Protein 1JYA (pdb70)

Secondary structure (DSSP, 8-state):
--HHHHHHHHHHHHT-PPPSS--SEEEEEETTEEEEEEB-STTEE--B-----TT--HHHHHGGGS--S-TTPPEEEEETTTTEEEEE--EEGGG--TTHHHHHH--HHHHHHT-/--HHHHHHHHHHHTT----SS--SEEEEEETTEEEEEEB-STTEE--B-----TT--HHHHHGGGS--S-TT--EEEEETTTTEEEEE--EEGGG--TTHHHHHH--HHHHHHHHH---

Foldseek 3Di:
DALLVVVVLLCVVVVHDDDPDDDQWDWDDDDPWIDIWHQPPPQKIKWTFADADPVDDPVRQQVQADDDPDQLRWDWAADVVVGGIIIMHMDGPVPDDSCRVVVSVCSVVSSVVSD/DDPLVVVQLLCVVVVHDRDPDDDQWDWDDDPPWIDIWHQPPPQKIKWTFADADPPDDPVRLQVQADDDPDQLRWDWDAPVVVGGIIIMGMDGPVPADSCRVVVSVCSVVSRVVRVVPDD

B-factor: mean 36.06, std 14.24, range [4.87, 80.68]

CATH classification: 3.30.1460.10

Organism: Yersinia pestis (NCBI:txid632)

Radius of gyration: 18.7 Å; Cα contacts (8 Å, |Δi|>4): 380; chains: 2; bounding box: 51×46×50 Å

Nearest PDB structures (foldseek):
  1jya-assembly1_A  TM=1.009E+00  e=1.888E-21  Yersinia pseudotuberculosis
  1n5b-assembly3_B  TM=9.936E-01  e=5.535E-20  Yersinia enterocolitica
  1n5b-assembly1_A  TM=9.877E-01  e=4.603E-20  Yersinia enterocolitica
  1n5b-assembly2_C  TM=9.975E-01  e=1.157E-19  Yersinia enterocolitica
  1k6z-assembly1_B  TM=9.917E-01  e=1.672E-19  Yersinia pestis

Sequence (234 aa):
YSFEQAITQLFQQLSLSIPDTIEPVIGVKVGEFACHITEHPVGQILFTLPSLDNNDEKETLLSHNIFSQDILKPILSWDEVGGHPVLWNRQPLNSLDNNSLYTQLELVQGAERLQYSFEQAITQLFQQLSLSIPDTIEPVIGVKVGEFACHITEHPVGQILFTLPSLDNNDEKETLLSHNIFSQDILKPILSWDEVGGHPVLWNRQPLNSLDNNSLYTQLELVQGAERLQTSSL

Structure (mmCIF, N/CA/C/O backbone):
data_1JYA
#
_entry.id   1JYA
#
_cell.length_a   46.000
_cell.length_b   75.190
_cell.length_c   137.740
_cell.angle_alpha   90.00
_cell.angle_beta   90.00
_cell.angle_gamma   90.00
#
_symmetry.space_group_name_H-M   'C 2 2 21'
#
loop_
_entity.id
_entity.type
_entity.pdbx_description
1 polymer 'YOPE regulator'
2 water water
#
loop_
_atom_site.group_PDB
_atom_site.id
_atom_site.type_symbol
_atom_site.label_atom_id
_atom_site.label_alt_id
_atom_site.label_comp_id
_atom_site.label_asym_id
_atom_site.label_entity_id
_atom_site.label_seq_id
_atom_site.pdbx_PDB_ins_code
_atom_site.Cartn_x
_atom_site.Cartn_y
_atom_site.Cartn_z
_atom_site.occupancy
_atom_site.B_iso_or_equiv
_atom_site.auth_seq_id
_atom_site.auth_comp_id
_atom_site.auth_asym_id
_atom_site.auth_atom_id
_atom_site.pdbx_PDB_model_num
ATOM 1 N N . TYR A 1 2 ? 9.516 26.934 23.554 1.00 36.84 2 TYR A N 1
ATOM 2 C CA . TYR A 1 2 ? 9.512 25.818 24.542 1.00 33.35 2 TYR A CA 1
ATOM 3 C C . TYR A 1 2 ? 10.670 25.870 25.525 1.00 33.04 2 TYR A C 1
ATOM 4 O O . TYR A 1 2 ? 11.822 26.036 25.132 1.00 34.66 2 TYR A O 1
ATOM 13 N N . SER A 1 3 ? 10.357 25.725 26.806 1.00 30.00 3 SER A N 1
ATOM 14 C CA . SER A 1 3 ? 11.391 25.656 27.827 1.00 32.09 3 SER A CA 1
ATOM 15 C C . SER A 1 3 ? 11.497 24.141 28.017 1.00 28.27 3 SER A C 1
ATOM 16 O O . SER A 1 3 ? 10.637 23.403 27.530 1.00 26.79 3 SER A O 1
ATOM 19 N N . PHE A 1 4 ? 12.530 23.667 28.704 1.00 27.73 4 PHE A N 1
ATOM 20 C CA . PHE A 1 4 ? 12.666 22.230 28.922 1.00 25.55 4 PHE A CA 1
ATOM 21 C C . PHE A 1 4 ? 11.403 21.687 29.587 1.00 21.95 4 PHE A C 1
ATOM 22 O O . PHE A 1 4 ? 10.871 20.645 29.195 1.00 22.48 4 PHE A O 1
ATOM 30 N N . GLU A 1 5 ? 10.921 22.404 30.600 1.00 25.59 5 GLU A N 1
ATOM 31 C CA . GLU A 1 5 ? 9.722 22.008 31.321 1.00 22.73 5 GLU A CA 1
A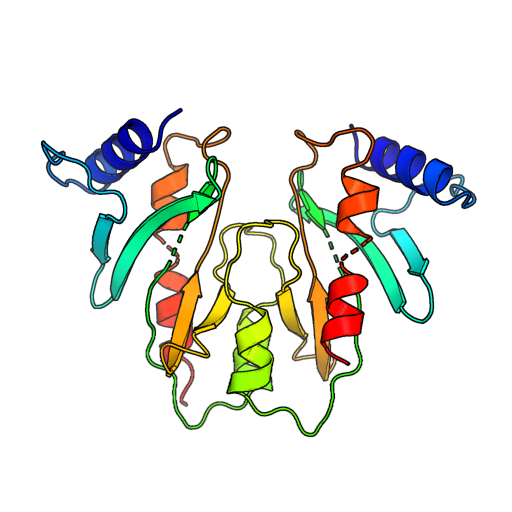TOM 32 C C . GLU A 1 5 ? 8.502 21.908 30.406 1.00 26.83 5 GLU A C 1
ATOM 33 O O . GLU A 1 5 ? 7.692 20.990 30.532 1.00 25.95 5 GLU A O 1
ATOM 39 N N . GLN A 1 6 ? 8.361 22.859 29.490 1.00 26.26 6 GLN A N 1
ATOM 40 C CA . GLN A 1 6 ? 7.213 22.851 28.582 1.00 27.77 6 GLN A CA 1
ATOM 41 C C . GLN A 1 6 ? 7.264 21.697 27.585 1.00 24.37 6 GLN A C 1
ATOM 42 O O . GLN A 1 6 ? 6.233 21.107 27.246 1.00 25.49 6 GLN A O 1
ATOM 48 N N . ALA A 1 7 ? 8.463 21.376 27.114 1.00 24.84 7 ALA A N 1
ATOM 49 C CA . ALA A 1 7 ? 8.618 20.292 26.156 1.00 21.61 7 ALA A CA 1
ATOM 50 C C . ALA A 1 7 ? 8.309 18.961 26.827 1.00 23.29 7 ALA A C 1
ATOM 51 O O . ALA A 1 7 ? 7.661 18.094 26.237 1.00 23.02 7 ALA A O 1
ATOM 53 N N . ILE A 1 8 ? 8.776 18.805 28.063 1.00 22.76 8 ILE A N 1
ATOM 54 C CA . ILE A 1 8 ? 8.539 17.578 28.817 1.00 22.10 8 ILE A CA 1
ATOM 55 C C . ILE A 1 8 ? 7.050 17.409 29.107 1.00 22.21 8 ILE A C 1
ATOM 56 O O . ILE A 1 8 ? 6.500 16.313 28.988 1.00 20.65 8 ILE A O 1
ATOM 61 N N . THR A 1 9 ? 6.401 18.500 29.488 1.00 25.20 9 THR A N 1
ATOM 62 C CA . THR A 1 9 ? 4.977 18.454 29.791 1.00 28.72 9 THR A CA 1
ATOM 63 C C . THR A 1 9 ? 4.161 17.995 28.583 1.00 24.76 9 THR A C 1
ATOM 64 O O . THR A 1 9 ? 3.276 17.150 28.711 1.00 25.87 9 THR A O 1
ATOM 68 N N . GLN A 1 10 ? 4.456 18.546 27.411 1.00 26.81 10 GLN A N 1
ATOM 69 C CA . GLN A 1 10 ? 3.731 18.155 26.204 1.00 26.76 10 GLN A CA 1
ATOM 70 C C . GLN A 1 10 ? 3.976 16.692 25.861 1.00 22.54 10 GLN A C 1
ATOM 71 O O . GLN A 1 10 ? 3.049 15.970 25.493 1.00 28.47 10 GLN A O 1
ATOM 77 N N . LEU A 1 11 ? 5.222 16.244 25.995 1.00 22.49 11 LEU A N 1
ATOM 78 C CA . LEU A 1 11 ? 5.564 1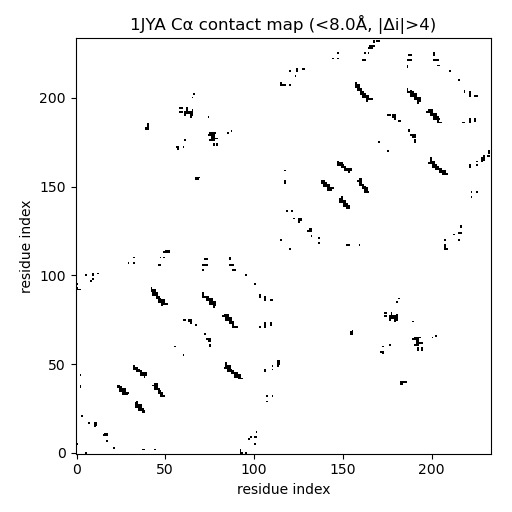4.851 25.690 1.00 21.44 11 LEU A CA 1
ATOM 79 C C . LEU A 1 11 ? 4.848 13.880 26.624 1.00 25.60 11 LEU A C 1
ATOM 80 O O . LEU A 1 11 ? 4.324 12.850 26.189 1.00 26.40 11 LEU A O 1
ATOM 85 N N . PHE A 1 12 ? 4.831 14.204 27.912 1.00 25.98 12 PHE A N 1
ATOM 86 C CA . PHE A 1 12 ? 4.181 13.340 28.885 1.00 23.12 12 PHE A CA 1
ATOM 87 C C . PHE A 1 12 ? 2.666 13.282 28.675 1.00 22.17 12 PHE A C 1
ATOM 88 O O . PHE A 1 12 ? 2.034 12.261 28.939 1.00 29.96 12 PHE A O 1
ATOM 96 N N . GLN A 1 13 ? 2.089 14.372 28.187 1.00 27.55 13 GLN A N 1
ATOM 97 C CA . GLN A 1 13 ? 0.656 14.394 27.915 1.00 34.65 13 GLN A CA 1
ATOM 98 C C . GLN A 1 13 ? 0.380 13.448 26.744 1.00 34.43 13 GLN A C 1
ATOM 99 O O . GLN A 1 13 ? -0.624 12.739 26.728 1.00 30.23 13 GLN A O 1
ATOM 105 N N . GLN A 1 14 ? 1.289 13.433 25.773 1.00 32.34 14 GLN A N 1
ATOM 106 C CA . GLN A 1 14 ? 1.149 12.568 24.609 1.00 31.30 14 GLN A CA 1
ATOM 107 C C . GLN A 1 14 ? 1.337 11.098 24.992 1.00 36.34 14 GLN A C 1
ATOM 108 O O . GLN A 1 14 ? 0.700 10.215 24.418 1.00 37.36 14 GLN A O 1
ATOM 114 N N . LEU A 1 15 ? 2.206 10.836 25.965 1.00 26.73 15 LEU A N 1
ATOM 115 C CA . LEU A 1 15 ? 2.454 9.465 26.410 1.00 29.82 15 LEU A CA 1
ATOM 116 C C . LEU A 1 15 ? 1.479 9.084 27.530 1.00 26.54 15 LEU A C 1
ATOM 117 O O . LEU A 1 15 ? 1.490 7.954 28.019 1.00 33.25 15 LEU A O 1
ATOM 122 N N . SER A 1 16 ? 0.637 10.032 27.927 1.00 30.91 16 SER A N 1
ATOM 123 C CA . SER A 1 16 ? -0.328 9.809 29.006 1.00 34.55 16 SER A CA 1
ATOM 124 C C . SER A 1 16 ? 0.389 9.431 30.302 1.00 29.39 16 SER A C 1
ATOM 125 O O . SER A 1 16 ? -0.031 8.517 31.015 1.00 31.99 16 SER A O 1
ATOM 128 N N . LEU A 1 17 ? 1.477 10.138 30.596 1.00 33.47 17 LEU A N 1
ATOM 129 C CA . LEU A 1 17 ? 2.266 9.884 31.798 1.00 33.42 17 LEU A CA 1
ATOM 130 C C . LEU A 1 17 ? 2.129 11.034 32.780 1.00 26.40 17 LEU A C 1
ATOM 131 O O . LEU A 1 17 ? 2.085 12.196 32.386 1.00 34.04 17 LEU A O 1
ATOM 136 N N . SER A 1 18 ? 2.074 10.706 34.065 1.00 34.01 18 SER A N 1
ATOM 137 C CA . SER A 1 18 ? 1.948 11.720 35.100 1.00 34.13 18 SER A CA 1
ATOM 138 C C . SER A 1 18 ? 3.159 12.646 35.107 1.00 35.10 18 SER A C 1
ATOM 139 O O . SER A 1 18 ? 4.297 12.186 35.111 1.00 43.89 18 SER A O 1
ATOM 142 N N . ILE A 1 19 ? 2.907 13.950 35.110 1.00 37.75 19 ILE A N 1
ATOM 143 C CA . ILE A 1 19 ? 3.981 14.936 35.129 1.00 46.80 19 ILE A CA 1
ATOM 144 C C . ILE A 1 19 ? 4.310 15.297 36.576 1.00 53.43 19 ILE A C 1
ATOM 145 O O . ILE A 1 19 ? 3.450 15.785 37.312 1.00 51.22 19 ILE A O 1
ATOM 150 N N . PRO A 1 20 ? 5.562 15.059 37.002 1.00 55.60 20 PRO A N 1
ATOM 151 C CA . PRO A 1 20 ? 6.004 15.359 38.369 1.00 54.85 20 PRO A CA 1
ATOM 152 C C . PRO A 1 20 ? 5.699 16.799 38.775 1.00 52.68 20 PRO A C 1
ATOM 153 O O . PRO A 1 20 ? 5.734 17.706 37.943 1.00 49.36 20 PRO A O 1
ATOM 157 N N . ASP A 1 21 ? 5.401 17.001 40.056 1.00 53.35 21 ASP A N 1
ATOM 158 C CA . ASP A 1 21 ? 5.104 18.335 40.568 1.00 54.15 21 ASP A CA 1
ATOM 159 C C . ASP A 1 21 ? 6.283 19.239 40.237 1.00 51.55 21 ASP A C 1
ATOM 160 O O . ASP A 1 21 ? 6.111 20.368 39.774 1.00 42.25 21 ASP A O 1
ATOM 165 N N . THR A 1 22 ? 7.484 18.726 40.478 1.00 52.37 22 THR A N 1
ATOM 166 C CA . THR A 1 22 ? 8.708 19.460 40.194 1.00 51.09 22 THR A CA 1
ATOM 167 C C . THR A 1 22 ? 9.484 18.691 39.131 1.00 45.67 22 THR A C 1
ATOM 168 O O . THR A 1 22 ? 9.862 17.540 39.339 1.00 39.92 22 THR A O 1
ATOM 172 N N . ILE A 1 23 ? 9.711 19.330 37.989 1.00 35.84 23 ILE A N 1
ATOM 173 C CA . ILE A 1 23 ? 10.428 18.694 36.893 1.00 33.22 23 ILE A CA 1
ATOM 174 C C . ILE A 1 23 ? 11.939 18.777 37.076 1.00 25.41 23 ILE A C 1
ATOM 175 O O . ILE A 1 23 ? 12.521 19.856 37.024 1.00 31.97 23 ILE A O 1
ATOM 180 N N . GLU A 1 24 ? 12.564 17.623 37.292 1.00 32.37 24 GLU A N 1
ATOM 181 C CA . GLU A 1 24 ? 14.010 17.551 37.471 1.00 30.13 24 GLU A CA 1
ATOM 182 C C . GLU A 1 24 ? 14.719 17.731 36.128 1.00 27.52 24 GLU A C 1
ATOM 183 O O . GLU A 1 24 ? 14.114 17.559 35.072 1.00 29.67 24 GLU A O 1
ATOM 189 N N . PRO A 1 25 ? 16.013 18.082 36.156 1.00 28.39 25 PRO A N 1
ATOM 190 C CA . PRO A 1 25 ? 16.806 18.284 34.938 1.00 33.12 25 PRO A CA 1
ATOM 191 C C . PRO A 1 25 ? 16.918 17.034 34.055 1.00 30.13 25 PRO A C 1
ATOM 192 O O . PRO A 1 25 ? 17.044 17.149 32.836 1.00 34.21 25 PRO A O 1
ATOM 196 N N . VAL A 1 26 ? 16.903 15.853 34.669 1.00 23.92 26 VAL A N 1
ATOM 197 C CA . VAL A 1 26 ? 16.946 14.595 33.914 1.00 21.27 26 VAL A CA 1
ATOM 198 C C . VAL A 1 26 ? 15.662 13.870 34.270 1.00 29.61 26 VAL A C 1
ATOM 199 O O . VAL A 1 26 ? 15.394 13.613 35.447 1.00 32.20 26 VAL A O 1
ATOM 203 N N . ILE A 1 27 ? 15.049 13.428 32.958 1.00 19.32 27 ILE A N 1
ATOM 204 C CA . ILE A 1 27 ? 13.672 13.034 33.187 1.00 19.30 27 ILE A CA 1
ATOM 205 C C . ILE A 1 27 ? 13.511 11.584 32.786 1.00 23.85 27 ILE A C 1
ATOM 206 O O . ILE A 1 27 ? 13.999 11.167 31.738 1.00 26.47 27 ILE A O 1
ATOM 211 N N . GLY A 1 28 ? 13.161 10.501 33.321 1.00 20.93 28 GLY A N 1
ATOM 212 C CA . GLY A 1 28 ? 13.144 9.233 32.623 1.00 24.15 28 GLY A CA 1
ATOM 213 C C . GLY A 1 28 ? 11.768 8.817 32.165 1.00 30.76 28 GLY A C 1
ATOM 214 O O . GLY A 1 28 ? 10.753 9.254 32.714 1.00 24.51 28 GLY A O 1
ATOM 215 N N . VAL A 1 29 ? 11.750 7.974 31.139 1.00 21.15 29 VAL A N 1
ATOM 216 C CA . VAL A 1 29 ? 10.526 7.431 30.568 1.00 22.31 29 VAL A CA 1
ATOM 217 C C . VAL A 1 29 ? 10.838 5.991 30.172 1.00 27.46 29 VAL A C 1
ATOM 218 O O . VAL A 1 29 ? 11.869 5.715 29.555 1.00 23.16 29 VAL A O 1
ATOM 222 N N . LYS A 1 30 ? 9.956 5.074 30.545 1.00 25.38 30 LYS A N 1
ATOM 223 C CA . LYS A 1 30 ? 10.138 3.675 30.209 1.00 32.70 30 LYS A CA 1
ATOM 224 C C . LYS A 1 30 ? 9.241 3.312 29.029 1.00 33.08 30 LYS A C 1
ATOM 225 O O . LYS A 1 30 ? 8.018 3.441 29.101 1.00 35.08 30 LYS A O 1
ATOM 231 N N . VAL A 1 31 ? 9.865 2.871 27.941 1.00 31.94 31 VAL A N 1
ATOM 232 C CA . VAL A 1 31 ? 9.152 2.470 26.733 1.00 33.52 31 VAL A CA 1
ATOM 233 C C . VAL A 1 31 ? 9.541 1.026 26.461 1.00 39.22 31 VAL A C 1
ATOM 234 O O . VAL A 1 31 ? 10.691 0.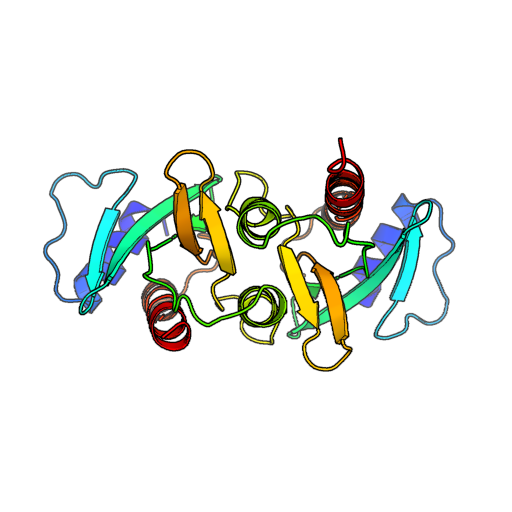737 26.132 1.00 36.34 31 VAL A O 1
ATOM 238 N N . GLY A 1 32 ? 8.584 0.117 26.608 1.00 41.91 32 GLY A N 1
ATOM 239 C CA . GLY A 1 32 ? 8.884 -1.283 26.396 1.00 40.28 32 GLY A CA 1
ATOM 240 C C . GLY A 1 32 ? 9.909 -1.719 27.423 1.00 39.19 32 GLY A C 1
ATOM 241 O O . GLY A 1 32 ? 9.693 -1.568 28.624 1.00 45.49 32 GLY A O 1
ATOM 242 N N . GLU A 1 33 ? 11.034 -2.244 26.954 1.00 38.73 33 GLU A N 1
ATOM 243 C CA . GLU A 1 33 ? 12.091 -2.697 27.844 1.00 34.80 33 GLU A CA 1
ATOM 244 C C . GLU A 1 33 ? 13.256 -1.716 27.880 1.00 38.57 33 GLU A C 1
ATOM 245 O O . GLU A 1 33 ? 14.346 -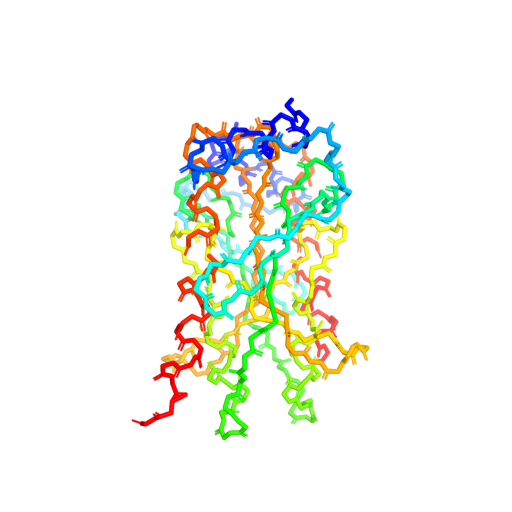2.055 28.341 1.00 41.09 33 GLU A O 1
ATOM 251 N N . PHE A 1 34 ? 13.033 -0.497 27.399 1.00 36.36 34 PHE A N 1
ATOM 252 C CA . PHE A 1 34 ? 14.099 0.495 27.390 1.00 34.03 34 PHE A CA 1
ATOM 253 C C . PHE A 1 34 ? 13.810 1.693 28.283 1.00 33.44 34 PHE A C 1
ATOM 254 O O . PHE A 1 34 ? 12.802 2.379 28.114 1.00 30.11 34 PHE A O 1
ATOM 262 N N . ALA A 1 35 ? 14.697 1.930 29.241 1.00 23.49 35 ALA A N 1
ATOM 263 C CA . ALA A 1 35 ? 14.562 3.073 30.127 1.00 26.90 35 ALA A CA 1
ATOM 264 C C . ALA A 1 35 ? 15.284 4.204 29.402 1.00 27.78 35 ALA A C 1
ATOM 265 O O . ALA A 1 35 ? 16.473 4.097 29.106 1.00 30.31 35 ALA A O 1
ATOM 267 N N . CYS A 1 36 ? 14.558 5.273 29.098 1.00 23.05 36 CYS A N 1
ATOM 268 C CA . CYS A 1 36 ? 15.132 6.414 28.391 1.00 23.26 36 CYS A CA 1
ATOM 269 C C . CYS A 1 36 ? 15.223 7.636 29.283 1.00 25.45 36 CYS A C 1
ATOM 270 O O . CYS A 1 36 ? 14.328 7.898 30.079 1.00 30.39 36 CYS A O 1
ATOM 273 N N . HIS A 1 37 ? 16.312 8.383 29.134 1.00 16.46 37 HIS A N 1
ATOM 274 C CA . HIS A 1 37 ? 16.543 9.581 29.930 1.00 15.64 37 HIS A CA 1
ATOM 275 C C . HIS A 1 37 ? 16.538 10.794 29.027 1.00 18.13 37 HIS A C 1
ATOM 276 O O . HIS A 1 37 ? 17.117 10.770 27.941 1.00 20.59 37 HIS A O 1
ATOM 283 N N . ILE A 1 38 ? 15.882 11.851 29.488 1.00 20.13 38 ILE A N 1
ATOM 284 C CA . ILE A 1 38 ? 15.745 13.091 28.727 1.00 18.87 38 ILE A CA 1
ATOM 285 C C . ILE A 1 38 ? 16.299 14.250 29.530 1.00 21.33 38 ILE A C 1
ATOM 286 O O . ILE A 1 38 ? 15.974 14.397 30.709 1.00 19.63 38 ILE A O 1
ATOM 291 N N . THR A 1 39 ? 17.120 15.082 28.895 1.00 18.53 39 THR A N 1
ATOM 292 C CA . THR A 1 39 ? 17.708 16.224 29.590 1.00 20.57 39 THR A CA 1
ATOM 293 C C . THR A 1 39 ? 18.132 17.324 28.625 1.00 21.02 39 THR A C 1
ATOM 294 O O . THR A 1 39 ? 18.202 17.105 27.418 1.00 21.26 39 THR A O 1
ATOM 298 N N . GLU A 1 40 ? 18.387 18.519 29.154 1.00 17.88 40 GLU A N 1
ATOM 299 C CA . GLU A 1 40 ? 18.836 19.622 28.317 1.00 18.11 40 GLU A CA 1
ATOM 300 C C . GLU A 1 40 ? 20.358 19.686 28.461 1.00 26.43 40 GLU A C 1
ATOM 301 O O . GLU A 1 40 ? 20.867 20.070 29.511 1.00 26.47 40 GLU A O 1
ATOM 307 N N . HIS A 1 41 ? 21.083 19.291 27.417 1.00 20.51 41 HIS A N 1
ATOM 308 C CA . HIS A 1 41 ? 22.543 19.312 27.462 1.00 21.08 41 HIS A CA 1
ATOM 309 C C . HIS A 1 41 ? 23.167 19.295 26.074 1.00 21.79 41 HIS A C 1
ATOM 310 O O . HIS A 1 41 ? 22.962 18.354 25.304 1.00 23.07 41 HIS A O 1
ATOM 317 N N . PRO A 1 42 ? 23.909 20.355 25.721 1.00 24.28 42 PRO A N 1
ATOM 318 C CA . PRO A 1 42 ? 24.141 21.544 26.549 1.00 23.47 42 PRO A CA 1
ATOM 319 C C . PRO A 1 42 ? 22.896 22.433 26.542 1.00 33.20 42 PRO A C 1
ATOM 320 O O . PRO A 1 42 ? 21.852 22.051 25.998 1.00 19.71 42 PRO A O 1
ATOM 324 N N . VAL A 1 43 ? 22.995 23.617 27.140 1.00 27.36 43 VAL A N 1
ATOM 325 C CA . VAL A 1 43 ? 21.852 24.520 27.160 1.00 30.63 43 VAL A CA 1
ATOM 326 C C . VAL A 1 43 ? 21.335 24.706 25.732 1.00 25.47 43 VAL A C 1
ATOM 327 O O . VAL A 1 43 ? 22.121 24.909 24.805 1.00 27.28 43 VAL A O 1
ATOM 331 N N . GLY A 1 44 ? 20.017 24.621 25.563 1.00 26.02 44 GLY A N 1
ATOM 332 C CA . GLY A 1 44 ? 19.422 24.805 24.252 1.00 27.40 44 GLY A CA 1
ATOM 333 C C . GLY A 1 44 ? 19.291 23.547 23.420 1.00 28.66 44 GLY A C 1
ATOM 334 O O . GLY A 1 44 ? 18.781 23.594 22.299 1.00 25.03 44 GLY A O 1
ATOM 335 N N . GLN A 1 45 ? 19.742 22.415 23.955 1.00 22.23 45 GLN A N 1
ATOM 336 C CA . GLN A 1 45 ? 19.671 21.156 23.221 1.00 20.44 45 GLN A CA 1
ATOM 337 C C . GLN A 1 45 ? 18.982 20.092 24.055 1.00 23.60 45 GLN A C 1
ATOM 338 O O . GLN A 1 45 ? 19.286 19.950 25.236 1.00 21.80 45 GLN A O 1
ATOM 344 N N . ILE A 1 46 ? 18.058 19.349 23.444 1.00 20.81 46 ILE A N 1
ATOM 345 C CA . ILE A 1 46 ? 17.359 18.274 24.145 1.00 24.16 46 ILE A CA 1
ATOM 346 C C . ILE A 1 46 ? 18.045 16.956 23.825 1.00 19.49 46 ILE A C 1
ATOM 347 O O . ILE A 1 46 ? 18.022 16.492 22.682 1.00 16.84 46 ILE A O 1
ATOM 352 N N . LEU A 1 47 ? 18.653 16.360 24.843 1.00 15.63 47 LEU A N 1
ATOM 353 C CA . LEU A 1 47 ? 19.365 15.096 24.704 1.00 18.18 47 LEU A CA 1
ATOM 354 C C . LEU A 1 47 ? 18.560 13.937 25.281 1.00 19.22 47 LEU A C 1
ATOM 355 O O . LEU A 1 47 ? 17.972 14.062 26.347 1.00 16.51 47 LEU A O 1
ATOM 368 N N . PHE A 1 49 ? 18.846 9.574 25.896 1.00 16.52 49 PHE A N 1
ATOM 369 C CA . PHE A 1 49 ? 19.749 8.440 25.796 1.00 17.47 49 PHE A CA 1
ATOM 370 C C . PHE A 1 49 ? 19.212 7.235 26.536 1.00 20.27 49 PHE A C 1
ATOM 371 O O . PHE A 1 49 ? 18.381 7.364 27.436 1.00 18.25 49 PHE A O 1
ATOM 379 N N . THR A 1 50 ? 19.671 6.059 26.130 1.00 19.90 50 THR A N 1
ATOM 380 C CA . THR A 1 50 ? 19.243 4.814 26.757 1.00 17.83 50 THR A CA 1
ATOM 381 C C . THR A 1 50 ? 20.458 3.905 26.836 1.00 22.91 50 THR A C 1
ATOM 382 O O . THR A 1 50 ? 21.444 4.117 26.134 1.00 20.81 50 THR A O 1
ATOM 386 N N . LEU A 1 51 ? 20.398 2.901 27.701 1.00 21.19 51 LEU A N 1
ATOM 387 C CA . LEU A 1 51 ? 21.512 1.975 27.864 1.00 25.15 51 LEU A CA 1
ATOM 388 C C . LEU A 1 51 ? 21.075 0.631 27.301 1.00 26.41 51 LEU A C 1
ATOM 389 O O . LEU A 1 51 ? 20.451 -0.165 27.991 1.00 37.48 51 LEU A O 1
ATOM 394 N N . PRO A 1 52 ? 21.402 0.369 26.025 1.00 30.03 52 PRO A N 1
ATOM 395 C CA . PRO A 1 52 ? 21.038 -0.874 25.340 1.00 31.43 52 PRO A CA 1
ATOM 396 C C . PRO A 1 52 ? 21.932 -2.065 25.634 1.00 33.05 52 PRO A C 1
ATOM 397 O O . PRO A 1 52 ? 23.003 -1.925 26.224 1.00 29.53 52 PRO A O 1
ATOM 401 N N . SER A 1 53 ? 21.465 -3.236 25.204 1.00 39.43 53 SER A N 1
ATOM 402 C CA . SER A 1 53 ? 22.191 -4.492 25.351 1.00 41.94 53 SER A CA 1
ATOM 403 C C . SER A 1 53 ? 22.569 -4.896 23.932 1.00 42.08 53 SER A C 1
ATOM 404 O O . SER A 1 53 ? 21.700 -5.147 23.096 1.00 46.60 53 SER A O 1
ATOM 407 N N . LEU A 1 54 ? 23.865 -4.951 23.658 1.00 34.85 54 LEU A N 1
ATOM 408 C CA . LEU A 1 54 ? 24.335 -5.291 22.327 1.00 34.78 54 LEU A CA 1
ATOM 409 C C . LEU A 1 54 ? 24.507 -6.789 22.130 1.00 34.41 54 LEU A C 1
ATOM 410 O O . LEU A 1 54 ? 24.573 -7.550 23.095 1.00 33.14 54 LEU A O 1
ATOM 415 N N . ASP A 1 55 ? 24.571 -7.198 20.869 1.00 32.62 55 ASP A N 1
ATOM 416 C CA . ASP A 1 55 ? 24.755 -8.599 20.510 1.00 36.58 55 ASP A CA 1
ATOM 417 C C . ASP A 1 55 ? 26.257 -8.852 20.510 1.00 31.51 55 ASP A C 1
ATOM 418 O O . ASP A 1 55 ? 26.991 -8.254 19.721 1.00 33.97 55 ASP A O 1
ATOM 423 N N . ASN A 1 56 ? 26.716 -9.735 21.390 1.00 34.00 56 ASN A N 1
ATOM 424 C CA . ASN A 1 56 ? 28.140 -10.033 21.487 1.00 36.62 56 ASN A CA 1
ATOM 425 C C . ASN A 1 56 ? 28.767 -10.562 20.200 1.00 34.29 56 ASN A C 1
ATOM 426 O O . ASN A 1 56 ? 29.989 -10.589 20.071 1.00 35.09 56 ASN A O 1
ATOM 431 N N . ASN A 1 57 ? 27.938 -10.976 19.247 1.00 31.44 57 ASN A N 1
ATOM 432 C CA . ASN A 1 57 ? 28.445 -11.493 17.974 1.00 33.74 57 ASN A CA 1
ATOM 433 C C . ASN A 1 57 ? 28.860 -10.380 17.010 1.00 34.95 57 ASN A C 1
ATOM 434 O O . ASN A 1 57 ? 29.631 -10.614 16.078 1.00 35.00 57 ASN A O 1
ATOM 439 N N . ASP A 1 58 ? 28.348 -9.173 17.228 1.00 39.94 58 ASP A N 1
ATOM 440 C CA . ASP A 1 58 ? 28.663 -8.051 16.347 1.00 37.28 58 ASP A CA 1
ATOM 441 C C . ASP A 1 58 ? 30.104 -7.559 16.439 1.00 38.37 58 ASP A C 1
ATOM 442 O O . ASP A 1 58 ? 30.596 -7.226 17.517 1.00 41.07 58 ASP A O 1
ATOM 447 N N . GLU A 1 59 ? 30.770 -7.508 15.289 1.00 33.16 59 GLU A N 1
ATOM 448 C CA . GLU A 1 59 ? 32.157 -7.064 15.207 1.00 37.20 59 GLU A CA 1
ATOM 449 C C . GLU A 1 59 ? 32.264 -5.541 15.177 1.00 34.65 59 GLU A C 1
ATOM 450 O O . GLU A 1 59 ? 31.266 -4.840 15.018 1.00 30.26 59 GLU A O 1
ATOM 456 N N . LYS A 1 60 ? 33.490 -5.048 15.327 1.00 32.83 60 LYS A N 1
ATOM 457 C CA . LYS A 1 60 ? 33.778 -3.618 15.336 1.00 35.33 60 LYS A CA 1
ATOM 458 C C . LYS A 1 60 ? 33.104 -2.852 14.205 1.00 37.39 60 LYS A C 1
ATOM 459 O O . LYS A 1 60 ? 32.438 -1.841 14.437 1.00 30.08 60 LYS A O 1
ATOM 465 N N . GLU A 1 61 ? 33.283 -3.335 12.982 1.00 32.75 61 GLU A N 1
ATOM 466 C CA . GLU A 1 61 ? 32.711 -2.684 11.806 1.00 30.08 61 GLU A CA 1
ATOM 467 C C . GLU A 1 61 ? 31.188 -2.701 11.793 1.00 28.01 61 GLU A C 1
ATOM 468 O O . GLU A 1 61 ? 30.560 -1.761 11.314 1.00 29.94 61 GLU A O 1
ATOM 474 N N . THR A 1 62 ? 30.591 -3.767 12.317 1.00 27.32 62 THR A N 1
ATOM 475 C CA . THR A 1 62 ? 29.135 -3.878 12.357 1.00 25.45 62 THR A CA 1
ATOM 476 C C . THR A 1 62 ? 28.514 -2.860 13.309 1.00 29.02 62 THR A C 1
ATOM 477 O O . THR A 1 62 ? 27.485 -2.256 13.000 1.00 30.17 62 THR A O 1
ATOM 481 N N . LEU A 1 63 ? 29.140 -2.673 14.467 1.00 21.09 63 LEU A N 1
ATOM 482 C CA . LEU A 1 63 ? 28.633 -1.722 15.452 1.00 20.14 63 LEU A CA 1
ATOM 483 C C . LEU A 1 63 ? 28.797 -0.274 14.988 1.00 21.58 63 LEU A C 1
ATOM 484 O O . LEU A 1 63 ? 27.890 0.544 15.151 1.00 25.01 63 LEU A O 1
ATOM 489 N N . LEU A 1 64 ? 29.954 0.045 14.421 1.00 21.02 64 LEU A N 1
ATOM 490 C CA . LEU A 1 64 ? 30.205 1.408 13.969 1.00 21.34 64 LEU A CA 1
ATOM 491 C C . LEU A 1 64 ? 29.387 1.788 12.743 1.00 22.13 64 LEU A C 1
ATOM 492 O O . LEU A 1 64 ? 29.169 2.973 12.481 1.00 18.86 64 LEU A O 1
ATOM 497 N N . SER A 1 65 ? 28.924 0.793 11.989 1.00 24.46 65 SER A N 1
ATOM 498 C CA . SER A 1 65 ? 28.125 1.074 10.802 1.00 22.79 65 SER A CA 1
ATOM 499 C C . SER A 1 65 ? 26.766 1.670 11.188 1.00 23.88 65 SER A C 1
ATOM 500 O O . SER A 1 65 ? 26.114 2.319 10.372 1.00 23.22 65 SER A O 1
ATOM 503 N N . HIS A 1 66 ? 26.347 1.465 12.435 1.00 23.76 66 HIS A N 1
ATOM 504 C CA . HIS A 1 66 ? 25.079 2.021 12.914 1.00 20.64 66 HIS A CA 1
ATOM 505 C C . HIS A 1 66 ? 25.177 3.550 13.037 1.00 19.66 66 HIS A C 1
ATOM 506 O O . HIS A 1 66 ? 24.166 4.239 13.098 1.00 22.09 66 HIS A O 1
ATOM 513 N N . ASN A 1 67 ? 26.397 4.071 13.059 1.00 17.97 67 ASN A N 1
ATOM 514 C CA . ASN A 1 67 ? 26.621 5.503 13.247 1.00 18.92 67 ASN A CA 1
ATOM 515 C C . ASN A 1 67 ? 26.786 6.360 12.003 1.00 22.48 67 ASN A C 1
ATOM 516 O O . ASN A 1 67 ? 26.944 7.569 12.122 1.00 20.75 67 ASN A O 1
ATOM 521 N N . ILE A 1 68 ? 26.757 5.764 10.817 1.00 23.10 68 ILE A N 1
ATOM 522 C CA . ILE A 1 68 ? 26.926 6.565 9.605 1.00 21.15 68 ILE A CA 1
ATOM 523 C C . ILE A 1 68 ? 25.797 7.582 9.517 1.00 18.83 68 ILE A C 1
ATOM 524 O O . ILE A 1 68 ? 24.685 7.329 9.969 1.00 21.19 68 ILE A O 1
ATOM 529 N N . PHE A 1 69 ? 26.084 8.745 8.946 1.00 24.73 69 PHE A N 1
ATOM 530 C CA . PHE A 1 69 ? 25.068 9.776 8.818 1.00 26.93 69 PHE A CA 1
ATOM 531 C C . PHE A 1 69 ? 23.982 9.330 7.842 1.00 27.72 69 PHE A C 1
ATOM 532 O O . PHE A 1 69 ? 24.222 8.490 6.972 1.00 21.92 69 PHE A O 1
ATOM 540 N N . SER A 1 70 ? 22.787 9.888 7.997 1.00 25.88 70 SER A N 1
ATOM 541 C CA . SER A 1 70 ? 21.667 9.560 7.123 1.00 28.45 70 SER A CA 1
ATOM 542 C C . SER A 1 70 ? 20.843 10.824 6.916 1.00 26.44 70 SER A C 1
ATOM 543 O O . SER A 1 70 ? 21.257 11.909 7.322 1.00 27.18 70 SER A O 1
ATOM 546 N N . GLN A 1 71 ? 19.681 10.694 6.286 1.00 25.08 71 GLN A N 1
ATOM 547 C CA . GLN A 1 71 ? 18.827 11.850 6.057 1.00 31.35 71 GLN A CA 1
ATOM 548 C C . GLN A 1 71 ? 18.039 12.251 7.303 1.00 29.68 71 GLN A C 1
ATOM 549 O O . GLN A 1 71 ? 17.492 13.351 7.364 1.00 33.20 71 GLN A O 1
ATOM 555 N N . ASP A 1 72 ? 17.985 11.362 8.293 1.00 27.27 72 ASP A N 1
ATOM 556 C CA . ASP A 1 72 ? 17.260 11.631 9.532 1.00 25.45 72 ASP A CA 1
ATOM 557 C C . ASP A 1 72 ? 18.225 12.063 10.635 1.00 24.90 72 ASP A C 1
ATOM 558 O O . ASP A 1 72 ? 18.950 11.236 11.195 1.00 27.19 72 ASP A O 1
ATOM 563 N N . ILE A 1 73 ? 18.218 13.350 10.966 1.00 24.84 73 ILE A N 1
ATOM 564 C CA . ILE A 1 73 ? 19.124 13.864 11.988 1.00 23.80 73 ILE A CA 1
ATOM 565 C C . ILE A 1 73 ? 18.816 13.385 13.405 1.00 25.19 73 ILE A C 1
ATOM 566 O O . ILE A 1 73 ? 19.552 13.695 14.337 1.00 24.40 73 ILE A O 1
ATOM 571 N N . LEU A 1 74 ? 17.722 12.646 13.569 1.00 21.44 74 LEU A N 1
ATOM 572 C CA . LEU A 1 74 ? 17.364 12.106 14.881 1.00 19.67 74 LEU A CA 1
ATOM 573 C C . LEU A 1 74 ? 17.836 10.650 15.016 1.00 17.88 74 LEU A C 1
ATOM 574 O O . LEU A 1 74 ? 17.598 10.008 16.036 1.00 23.71 74 LEU A O 1
ATOM 579 N N . LYS A 1 75 ? 18.504 10.123 13.989 1.00 23.38 75 LYS A N 1
ATOM 580 C CA . LYS A 1 75 ? 19.013 8.746 14.054 1.00 20.77 75 LYS A CA 1
ATOM 581 C C . LYS A 1 75 ? 19.981 8.708 15.242 1.00 17.65 75 LYS A C 1
ATOM 582 O O . LYS A 1 75 ? 20.892 9.532 15.332 1.00 22.29 75 LYS A O 1
ATOM 588 N N . PRO A 1 76 ? 19.803 7.751 16.168 1.00 18.83 76 PRO A N 1
ATOM 589 C CA . PRO A 1 76 ? 20.706 7.708 17.320 1.00 16.70 76 PRO A CA 1
ATOM 590 C C . PRO A 1 76 ? 22.117 7.224 17.066 1.00 24.04 76 PRO A C 1
ATOM 591 O O . PRO A 1 76 ? 22.381 6.464 16.130 1.00 20.51 76 PRO A O 1
ATOM 595 N N . ILE A 1 77 ? 23.013 7.677 17.935 1.00 15.70 77 ILE A N 1
ATOM 596 C CA . ILE A 1 77 ? 24.433 7.353 17.878 1.00 14.42 77 ILE A CA 1
ATOM 597 C C . ILE A 1 77 ? 24.789 6.314 18.933 1.00 20.81 77 ILE A C 1
ATOM 598 O O . ILE A 1 77 ? 24.408 6.454 20.093 1.00 16.54 77 ILE A O 1
ATOM 603 N N . LEU A 1 78 ? 25.505 5.268 18.529 1.00 16.68 78 LEU A N 1
ATOM 604 C CA . LEU A 1 78 ? 25.935 4.241 19.466 1.00 16.28 78 LEU A CA 1
ATOM 605 C C . LEU A 1 78 ? 27.315 4.634 19.964 1.00 17.01 78 LEU A C 1
ATOM 606 O O . LEU A 1 78 ? 28.209 4.939 19.168 1.00 18.18 78 LEU A O 1
ATOM 611 N N . SER A 1 79 ? 27.471 4.642 21.286 1.00 17.29 79 SER A N 1
ATOM 612 C CA . SER A 1 79 ? 28.725 5.002 21.926 1.00 16.42 79 SER A CA 1
ATOM 613 C C . SER A 1 79 ? 28.982 4.096 23.131 1.00 20.28 79 SER A C 1
ATOM 614 O O . SER A 1 79 ? 28.212 3.171 23.402 1.00 17.27 79 SER A O 1
ATOM 617 N N . TRP A 1 80 ? 30.064 4.374 23.851 1.00 21.44 80 TRP A N 1
ATOM 618 C CA . TRP A 1 80 ? 30.440 3.571 25.009 1.00 22.88 80 TRP A CA 1
ATOM 619 C C . TRP A 1 80 ? 30.886 4.447 26.171 1.00 21.86 80 TRP A C 1
ATOM 620 O O . TRP A 1 80 ? 31.594 5.437 25.980 1.00 28.45 80 TRP A O 1
ATOM 631 N N . ASP A 1 81 ? 30.460 4.074 27.373 1.00 23.65 81 ASP A N 1
ATOM 632 C CA . ASP A 1 81 ? 30.843 4.780 28.589 1.00 26.41 81 ASP A CA 1
ATOM 633 C C . ASP A 1 81 ? 31.970 3.928 29.165 1.00 21.81 81 ASP A C 1
ATOM 634 O O . ASP A 1 81 ? 31.725 2.852 29.712 1.00 23.48 81 ASP A O 1
ATOM 639 N N . GLU A 1 82 ? 33.203 4.401 29.018 1.00 24.46 82 GLU A N 1
ATOM 640 C CA . GLU A 1 82 ? 34.377 3.670 29.485 1.00 32.68 82 GLU A CA 1
ATOM 641 C C . GLU A 1 82 ? 34.405 3.378 30.984 1.00 31.18 82 GLU A C 1
ATOM 642 O O . GLU A 1 82 ? 34.900 2.334 31.407 1.00 33.75 82 GLU A O 1
ATOM 648 N N . VAL A 1 83 ? 33.877 4.290 31.793 1.00 28.92 83 VAL A N 1
ATOM 649 C CA . VAL A 1 83 ? 33.872 4.067 33.238 1.00 28.86 83 VAL A CA 1
ATOM 650 C C . VAL A 1 83 ? 32.821 3.046 33.658 1.00 34.27 83 VAL A C 1
ATOM 651 O O . VAL A 1 83 ? 33.109 2.126 34.424 1.00 35.54 83 VAL A O 1
ATOM 655 N N . GLY A 1 84 ? 31.601 3.212 33.158 1.00 30.33 84 GLY A N 1
ATOM 656 C CA . GLY A 1 84 ? 30.536 2.289 33.500 1.00 33.03 84 GLY A CA 1
ATOM 657 C C . GLY A 1 84 ? 30.721 0.954 32.809 1.00 38.34 84 GLY A C 1
ATOM 658 O O . GLY A 1 84 ? 30.222 -0.075 33.274 1.00 38.97 84 GLY A O 1
ATOM 659 N N . GLY A 1 85 ? 31.442 0.972 31.692 1.00 29.66 85 GLY A N 1
ATOM 660 C CA . GLY A 1 85 ? 31.683 -0.250 30.946 1.00 35.42 85 GLY A CA 1
ATOM 661 C C . GLY A 1 85 ? 30.441 -0.770 30.253 1.00 31.61 85 GLY A C 1
ATOM 662 O O . GLY A 1 85 ? 30.150 -1.969 30.295 1.00 30.30 85 GLY A O 1
ATOM 663 N N . HIS A 1 86 ? 29.699 0.126 29.609 1.00 22.16 86 HIS A N 1
ATOM 664 C CA . HIS A 1 86 ? 28.483 -0.274 28.911 1.00 19.54 86 HIS A CA 1
ATOM 665 C C . HIS A 1 86 ? 28.201 0.667 27.747 1.00 19.01 86 HIS A C 1
ATOM 666 O O . HIS A 1 86 ? 28.728 1.781 27.689 1.00 16.69 86 HIS A O 1
ATOM 673 N N . PRO A 1 87 ? 27.375 0.223 26.794 1.00 19.31 87 PRO A N 1
ATOM 674 C CA . PRO A 1 87 ? 27.077 1.101 25.663 1.00 19.20 87 PRO A CA 1
ATOM 675 C C . PRO A 1 87 ? 26.029 2.143 26.047 1.00 16.31 87 PRO A C 1
ATOM 676 O O . PRO A 1 87 ? 25.297 1.980 27.028 1.00 20.74 87 PRO A O 1
ATOM 680 N N . VAL A 1 88 ? 26.000 3.223 25.280 1.00 15.98 88 VAL A N 1
ATOM 681 C CA . VAL A 1 88 ? 25.055 4.311 25.464 1.00 16.83 88 VAL A CA 1
ATOM 682 C C . VAL A 1 88 ? 24.594 4.698 24.060 1.00 19.59 88 VAL A C 1
ATOM 683 O O . VAL A 1 88 ? 25.425 4.948 23.186 1.00 17.18 88 VAL A O 1
ATOM 687 N N . LEU A 1 89 ? 23.280 4.708 23.841 1.00 14.35 89 LEU A N 1
ATOM 688 C CA . LEU A 1 89 ? 22.699 5.080 22.542 1.00 17.18 89 LEU A CA 1
ATOM 689 C C . LEU A 1 89 ? 22.026 6.429 22.779 1.00 16.14 89 LEU A C 1
ATOM 690 O O . LEU A 1 89 ? 21.300 6.581 23.761 1.00 17.46 89 LEU A O 1
ATOM 695 N N . TRP A 1 90 ? 22.240 7.397 21.894 1.00 12.81 90 TRP A N 1
ATOM 696 C CA . TRP A 1 90 ? 21.651 8.710 22.110 1.00 14.59 90 TRP A CA 1
ATOM 697 C C . TRP A 1 90 ? 21.360 9.529 20.856 1.00 17.01 90 TRP A C 1
ATOM 698 O O . TRP A 1 90 ? 21.912 9.283 19.783 1.00 15.75 90 TRP A O 1
ATOM 709 N N . ASN A 1 91 ? 20.477 10.508 21.011 1.00 18.70 91 ASN A N 1
ATOM 710 C CA . ASN A 1 91 ? 20.180 11.435 19.932 1.00 19.77 91 ASN A CA 1
ATOM 711 C C . ASN A 1 91 ? 19.921 12.800 20.558 1.00 21.76 91 ASN A C 1
ATOM 712 O O . ASN A 1 91 ? 19.813 12.924 21.787 1.00 16.01 91 ASN A O 1
ATOM 717 N N . ARG A 1 92 ? 19.828 13.831 19.724 1.00 16.28 92 ARG A N 1
ATOM 718 C CA . ARG A 1 92 ? 19.697 15.177 20.254 1.00 14.94 92 ARG A CA 1
ATOM 719 C C . ARG A 1 92 ? 19.124 16.117 19.208 1.00 21.02 92 ARG A C 1
ATOM 720 O O . ARG A 1 92 ? 19.266 15.886 18.002 1.00 16.26 92 ARG A O 1
ATOM 728 N N . GLN A 1 93 ? 18.467 17.184 19.678 1.00 19.49 93 GLN A N 1
ATOM 729 C CA . GLN A 1 93 ? 17.982 18.224 18.741 1.00 20.05 93 GLN A CA 1
ATOM 730 C C . GLN A 1 93 ? 17.804 19.543 19.490 1.00 19.34 93 GLN A C 1
ATOM 731 O O . GLN A 1 93 ? 17.626 19.557 20.708 1.00 19.89 93 GLN A O 1
ATOM 737 N N . PRO A 1 94 ? 17.843 20.676 18.767 1.00 19.23 94 PRO A N 1
ATOM 738 C CA . PRO A 1 94 ? 17.693 22.002 19.373 1.00 21.14 94 PRO A CA 1
ATOM 739 C C . PRO A 1 94 ? 16.327 22.230 19.998 1.00 22.89 94 PRO A C 1
ATOM 740 O O . PRO A 1 94 ? 15.303 21.849 19.431 1.00 22.97 94 PRO A O 1
ATOM 744 N N . LEU A 1 95 ? 16.326 22.860 21.168 1.00 23.74 95 LEU A N 1
ATOM 745 C CA . LEU A 1 95 ? 15.092 23.153 21.881 1.00 27.15 95 LEU A CA 1
ATOM 746 C C . LEU A 1 95 ? 14.315 24.269 21.191 1.00 31.12 95 LEU A C 1
ATOM 747 O O . LEU A 1 95 ? 13.082 24.284 21.212 1.00 28.45 95 LEU A O 1
ATOM 752 N N . ASN A 1 96 ? 15.045 25.194 20.573 1.00 26.41 96 ASN A N 1
ATOM 753 C CA . ASN A 1 96 ? 14.436 26.340 19.902 1.00 35.97 96 ASN A CA 1
ATOM 754 C C . ASN A 1 96 ? 13.709 26.061 18.592 1.00 38.28 96 ASN A C 1
ATOM 755 O O . ASN A 1 96 ? 13.074 26.962 18.046 1.00 40.06 96 ASN A O 1
ATOM 760 N N . SER A 1 97 ? 13.796 24.841 18.070 1.00 30.73 97 SER A N 1
ATOM 761 C CA . SER A 1 97 ? 13.110 24.540 16.819 1.00 37.26 97 SER A CA 1
ATOM 762 C C . SER A 1 97 ? 12.136 23.371 16.937 1.00 35.01 97 SER A C 1
ATOM 763 O O . SER A 1 97 ? 11.789 22.736 15.941 1.00 34.38 97 SER A O 1
ATOM 766 N N . LEU A 1 98 ? 11.689 23.095 18.158 1.00 29.15 98 LEU A N 1
ATOM 767 C CA . LEU A 1 98 ? 10.759 21.997 18.387 1.00 28.36 98 LEU A CA 1
ATOM 768 C C . LEU A 1 98 ? 9.361 22.285 17.855 1.00 32.60 98 LEU A C 1
ATOM 769 O O . LEU A 1 98 ? 8.932 23.441 17.777 1.00 28.49 98 LEU A O 1
ATOM 774 N N . ASP A 1 99 ? 8.668 21.214 17.491 1.00 35.71 99 ASP A N 1
ATOM 775 C CA . ASP A 1 99 ? 7.301 21.272 16.996 1.00 38.84 99 ASP A CA 1
ATOM 776 C C . ASP A 1 99 ? 6.481 20.412 17.957 1.00 37.02 99 ASP A C 1
ATOM 777 O O . ASP A 1 99 ? 7.023 19.848 18.906 1.00 31.69 99 ASP A O 1
ATOM 782 N N . ASN A 1 100 ? 5.183 20.297 17.700 1.00 37.02 100 ASN A N 1
ATOM 783 C CA . ASN A 1 100 ? 4.290 19.520 18.553 1.00 37.20 100 ASN A CA 1
ATOM 784 C C . ASN A 1 100 ? 4.724 18.070 18.772 1.00 33.54 100 ASN A C 1
ATOM 785 O O . ASN A 1 100 ? 4.600 17.538 19.875 1.00 34.41 100 ASN A O 1
ATOM 790 N N . ASN A 1 101 ? 5.242 17.434 17.728 1.00 27.50 101 ASN A N 1
ATOM 791 C CA . ASN A 1 101 ? 5.647 16.035 17.814 1.00 25.65 101 ASN A CA 1
ATOM 792 C C . ASN A 1 101 ? 7.153 15.777 17.790 1.00 24.92 101 ASN A C 1
ATOM 793 O O . ASN A 1 101 ? 7.582 14.630 17.675 1.00 29.62 101 ASN A O 1
ATOM 798 N N . SER A 1 102 ? 7.947 16.833 17.904 1.00 26.30 102 SER A N 1
ATOM 799 C CA . SER A 1 102 ? 9.401 16.708 17.875 1.00 27.07 102 SER A CA 1
ATOM 800 C C . SER A 1 102 ? 9.994 15.773 18.931 1.00 25.78 102 SER A C 1
ATOM 801 O O . SER A 1 102 ? 10.795 14.892 18.598 1.00 20.33 102 SER A O 1
ATOM 804 N N . LEU A 1 103 ? 9.635 15.957 20.199 1.00 24.40 103 LEU A N 1
ATOM 805 C CA . LEU A 1 103 ? 10.183 15.079 21.235 1.00 21.49 103 LEU A CA 1
ATOM 806 C C . LEU A 1 103 ? 9.631 13.662 21.110 1.00 24.25 103 LEU A C 1
ATOM 807 O O . LEU A 1 103 ? 10.342 12.681 21.339 1.00 19.60 103 LEU A O 1
ATOM 812 N N . TYR A 1 104 ? 8.360 13.537 20.744 1.00 21.30 104 TYR A N 1
ATOM 813 C CA . TYR A 1 104 ? 7.792 12.208 20.586 1.00 21.19 104 TYR A CA 1
ATOM 814 C C . TYR A 1 104 ? 8.552 11.475 19.482 1.00 21.12 104 TYR A C 1
ATOM 815 O O . TYR A 1 104 ? 8.882 10.298 19.621 1.00 22.79 104 TYR A O 1
ATOM 824 N N . THR A 1 105 ? 8.827 12.168 18.380 1.00 22.50 105 THR A N 1
ATOM 825 C CA . THR A 1 105 ? 9.554 11.549 17.278 1.00 18.10 105 THR A CA 1
ATOM 826 C C . THR A 1 105 ? 10.990 11.205 17.678 1.00 20.51 105 THR A C 1
ATOM 827 O O . THR A 1 105 ? 11.524 10.184 17.256 1.00 21.58 105 THR A O 1
ATOM 831 N N . GLN A 1 106 ? 11.614 12.066 18.479 1.00 18.28 106 GLN A N 1
ATOM 832 C CA . GLN A 1 106 ? 12.982 11.819 18.921 1.00 18.32 106 GLN A CA 1
ATOM 833 C C . GLN A 1 106 ? 13.013 10.556 19.776 1.00 19.95 106 GLN A C 1
ATOM 834 O O . GLN A 1 106 ? 13.909 9.723 19.625 1.00 16.49 106 GLN A O 1
ATOM 840 N N . LEU A 1 107 ? 12.031 10.411 20.666 1.00 18.57 107 LEU A N 1
ATOM 841 C CA . LEU A 1 107 ? 11.958 9.238 21.544 1.00 22.26 107 LEU A CA 1
ATOM 842 C C . LEU A 1 107 ? 11.684 7.985 20.728 1.00 21.64 107 LEU A C 1
ATOM 843 O O . LEU A 1 107 ? 12.241 6.922 20.993 1.00 19.91 107 LEU A O 1
ATOM 848 N N . GLU A 1 108 ? 10.820 8.111 19.728 1.00 19.73 108 GLU A N 1
ATOM 849 C CA . GLU A 1 108 ? 10.503 6.971 18.883 1.00 20.67 108 GLU A CA 1
ATOM 850 C C . GLU A 1 108 ? 11.738 6.531 18.101 1.00 19.35 108 GLU A C 1
ATOM 851 O O . GLU A 1 108 ? 12.004 5.335 17.975 1.00 22.46 108 GLU A O 1
ATOM 865 N N . LEU A 1 110 ? 14.853 6.991 18.970 1.00 20.77 110 LEU A N 1
ATOM 866 C CA . LEU A 1 110 ? 15.836 6.443 19.903 1.00 18.33 110 LEU A CA 1
ATOM 867 C C . LEU A 1 110 ? 15.512 4.972 20.192 1.00 17.61 110 LEU A C 1
ATOM 868 O O . LEU A 1 110 ? 16.388 4.110 20.126 1.00 18.43 110 LEU A O 1
ATOM 873 N N . VAL A 1 111 ? 14.250 4.686 20.500 1.00 20.12 111 VAL A N 1
ATOM 874 C CA . VAL A 1 111 ? 13.843 3.315 20.791 1.00 20.57 111 VAL A CA 1
ATOM 875 C C . VAL A 1 111 ? 13.952 2.430 19.553 1.00 22.31 111 VAL A C 1
ATOM 876 O O . VAL A 1 111 ? 14.344 1.266 19.649 1.00 22.90 111 VAL A O 1
ATOM 880 N N . GLN A 1 112 ? 13.604 2.978 18.393 1.00 22.80 112 GLN A N 1
ATOM 881 C CA . GLN A 1 112 ? 13.706 2.220 17.154 1.00 29.63 112 GLN A CA 1
ATOM 882 C C . GLN A 1 112 ? 15.165 1.811 16.991 1.00 32.17 112 GLN A C 1
ATOM 883 O O . GLN A 1 112 ? 15.465 0.682 16.609 1.00 32.50 112 GLN A O 1
ATOM 889 N N . GLY A 1 113 ? 16.068 2.741 17.296 1.00 28.99 113 GLY A N 1
ATOM 890 C CA . GLY A 1 113 ? 17.490 2.465 17.187 1.00 27.35 113 GLY A CA 1
ATOM 891 C C . GLY A 1 113 ? 17.944 1.386 18.150 1.00 29.52 113 GLY A C 1
ATOM 892 O O . GLY A 1 113 ? 18.749 0.526 17.792 1.00 37.83 113 GLY A O 1
ATOM 893 N N . ALA A 1 114 ? 17.432 1.427 19.375 1.00 25.96 114 ALA A N 1
ATOM 894 C CA . ALA A 1 114 ? 17.792 0.438 20.378 1.00 22.53 114 ALA A CA 1
ATOM 895 C C . ALA A 1 114 ? 17.322 -0.943 19.923 1.00 30.51 114 ALA A C 1
ATOM 896 O O . ALA A 1 114 ? 17.962 -1.953 20.214 1.00 30.77 114 ALA A O 1
ATOM 898 N N . GLU A 1 115 ? 16.204 -0.980 19.203 1.00 32.18 115 GLU A N 1
ATOM 899 C CA . GLU A 1 115 ? 15.669 -2.246 18.707 1.00 38.69 115 GLU A CA 1
ATOM 900 C C . GLU A 1 115 ? 16.518 -2.764 17.551 1.00 34.84 115 GLU A C 1
ATOM 901 O O . GLU A 1 115 ? 16.748 -3.964 17.431 1.00 37.16 115 GLU A O 1
ATOM 907 N N . ARG A 1 116 ? 16.983 -1.856 16.699 1.00 36.71 116 ARG A N 1
ATOM 908 C CA . ARG A 1 116 ? 17.806 -2.252 15.561 1.00 40.30 116 ARG A CA 1
ATOM 909 C C . ARG A 1 116 ? 19.140 -2.837 16.007 1.00 45.05 116 ARG A C 1
ATOM 910 O O . ARG A 1 116 ? 19.722 -3.669 15.312 1.00 39.26 116 ARG A O 1
ATOM 918 N N . LEU A 1 117 ? 19.629 -2.404 17.164 1.00 34.97 117 LEU A N 1
ATOM 919 C CA . LEU A 1 117 ? 20.864 -3.003 17.680 1.00 39.76 117 LEU A CA 1
ATOM 920 C C . LEU A 1 117 ? 20.654 -4.486 17.960 1.00 49.21 117 LEU A C 1
ATOM 921 O O . LEU A 1 117 ? 21.608 -5.261 18.003 1.00 51.93 117 LEU A O 1
ATOM 926 N N . GLN A 1 118 ? 19.390 -4.865 18.132 1.00 54.06 118 GLN A N 1
ATOM 927 C CA . GLN A 1 118 ? 18.995 -6.246 18.404 1.00 58.29 118 GLN A CA 1
ATOM 928 C C . GLN A 1 118 ? 19.976 -6.983 19.309 1.00 62.35 118 GLN A C 1
ATOM 929 O O . GLN A 1 118 ? 19.744 -6.991 20.538 1.00 63.61 118 GLN A O 1
ATOM 935 N N . TYR B 1 2 ? 19.563 30.917 4.417 1.00 63.12 2 TYR B N 1
ATOM 936 C CA . TYR B 1 2 ? 21.044 30.787 4.303 1.00 58.56 2 TYR B CA 1
ATOM 937 C C . TYR B 1 2 ? 21.352 29.541 3.482 1.00 60.00 2 TYR B C 1
ATOM 938 O O . TYR B 1 2 ? 21.110 28.420 3.930 1.00 59.89 2 TYR B O 1
ATOM 947 N N . SER B 1 3 ? 21.884 29.740 2.281 1.00 53.76 3 SER B N 1
ATOM 948 C CA . SER B 1 3 ? 22.195 28.625 1.394 1.00 50.27 3 SER B CA 1
ATOM 949 C C . SER B 1 3 ? 23.584 28.046 1.619 1.00 43.96 3 SER B C 1
ATOM 950 O O . SER B 1 3 ? 24.406 28.610 2.339 1.00 45.03 3 SER B O 1
ATOM 953 N N . PHE B 1 4 ? 23.829 26.908 0.983 1.00 44.63 4 PHE B N 1
ATOM 954 C CA . PHE B 1 4 ? 25.108 26.226 1.072 1.00 44.20 4 PHE B CA 1
ATOM 955 C C . PHE B 1 4 ? 26.185 27.143 0.494 1.00 45.27 4 PHE B C 1
ATOM 956 O O . PHE B 1 4 ? 27.217 27.390 1.123 1.00 36.77 4 PHE B O 1
ATOM 964 N N . GLU B 1 5 ? 25.917 27.657 -0.704 1.00 44.47 5 GLU B N 1
ATOM 965 C CA . GLU B 1 5 ? 26.838 28.549 -1.401 1.00 49.43 5 GLU B CA 1
ATOM 966 C C . GLU B 1 5 ? 27.361 29.645 -0.481 1.00 46.62 5 GLU B C 1
ATOM 967 O O . GLU B 1 5 ? 28.570 29.822 -0.328 1.00 47.12 5 GLU B O 1
ATOM 973 N N . GLN B 1 6 ? 26.440 30.383 0.130 1.00 49.78 6 GLN B N 1
ATOM 974 C CA . GLN B 1 6 ? 26.804 31.472 1.027 1.00 46.79 6 GLN B CA 1
ATOM 975 C C . GLN B 1 6 ? 27.623 30.987 2.215 1.00 49.55 6 GLN B C 1
ATOM 976 O O . GLN B 1 6 ? 28.564 31.657 2.647 1.00 47.12 6 GLN B O 1
ATOM 982 N N . ALA B 1 7 ? 27.262 29.822 2.744 1.00 44.95 7 ALA B N 1
ATOM 983 C CA . ALA B 1 7 ? 27.966 29.257 3.888 1.00 44.57 7 ALA B CA 1
ATOM 984 C C . ALA B 1 7 ? 29.420 28.959 3.539 1.00 38.06 7 ALA B C 1
ATOM 985 O O . ALA B 1 7 ? 30.336 29.369 4.252 1.00 40.89 7 ALA B O 1
ATOM 987 N N . ILE B 1 8 ? 29.626 28.242 2.440 1.00 33.53 8 ILE B N 1
ATOM 988 C CA . ILE B 1 8 ? 30.968 27.888 2.005 1.00 36.64 8 ILE B CA 1
ATOM 989 C C . ILE B 1 8 ? 31.802 29.133 1.733 1.00 41.82 8 ILE B C 1
ATOM 990 O O . ILE B 1 8 ? 32.993 29.174 2.042 1.00 37.64 8 ILE B O 1
ATOM 995 N N . THR B 1 9 ? 31.171 30.142 1.144 1.00 44.80 9 THR B N 1
ATOM 996 C CA . THR B 1 9 ? 31.856 31.386 0.835 1.00 45.37 9 THR B CA 1
ATOM 997 C C . THR B 1 9 ? 32.467 31.959 2.105 1.00 47.02 9 THR B C 1
ATOM 998 O O . THR B 1 9 ? 33.676 32.172 2.180 1.00 52.23 9 THR B O 1
ATOM 1002 N N . GLN B 1 10 ? 31.626 32.196 3.104 1.00 48.53 10 GLN B N 1
ATOM 1003 C CA . GLN B 1 10 ? 32.081 32.743 4.375 1.00 48.31 10 GLN B CA 1
ATOM 1004 C C . GLN B 1 10 ? 33.208 31.904 4.965 1.00 50.20 10 GLN B C 1
ATOM 1005 O O . GLN B 1 10 ? 34.229 32.441 5.395 1.00 55.75 10 GLN B O 1
ATOM 1011 N N . LEU B 1 11 ? 33.023 30.586 4.978 1.00 48.60 11 LEU B N 1
ATOM 1012 C CA . LEU B 1 11 ? 34.032 29.684 5.521 1.00 45.77 11 LEU B CA 1
ATOM 1013 C C . LEU B 1 11 ? 35.369 29.868 4.812 1.00 46.97 11 LEU B C 1
ATOM 1014 O O . LEU B 1 11 ? 36.414 29.988 5.455 1.00 41.94 11 LEU B O 1
ATOM 1019 N N . PHE B 1 12 ? 35.332 29.879 3.484 1.00 43.17 12 PHE B N 1
ATOM 1020 C CA . PHE B 1 12 ? 36.544 30.054 2.695 1.00 48.47 12 PHE B CA 1
ATOM 1021 C C . PHE B 1 12 ? 37.154 31.434 2.900 1.00 49.46 12 PHE B C 1
ATOM 1022 O O . PHE B 1 12 ? 38.350 31.627 2.689 1.00 48.28 12 PHE B O 1
ATOM 1030 N N . GLN B 1 13 ? 36.330 32.391 3.313 1.00 53.64 13 GLN B N 1
ATOM 1031 C CA . GLN B 1 13 ? 36.809 33.744 3.562 1.00 58.60 13 GLN B CA 1
ATOM 1032 C C . GLN B 1 13 ? 37.516 33.776 4.910 1.00 60.61 13 GLN B C 1
ATOM 1033 O O . GLN B 1 13 ? 38.404 34.597 5.140 1.00 66.03 13 GLN B O 1
ATOM 1039 N N . GLN B 1 14 ? 37.119 32.869 5.798 1.00 61.51 14 GLN B N 1
ATOM 1040 C CA . GLN B 1 14 ? 37.713 32.794 7.126 1.00 64.15 14 GLN B CA 1
ATOM 1041 C C . GLN B 1 14 ? 38.893 31.832 7.161 1.00 61.89 14 GLN B C 1
ATOM 1042 O O . GLN B 1 14 ? 39.571 31.708 8.179 1.00 66.70 14 GLN B O 1
ATOM 1048 N N . LEU B 1 15 ? 39.132 31.151 6.045 1.00 60.73 15 LEU B N 1
ATOM 1049 C CA . LEU B 1 15 ? 40.242 30.211 5.941 1.00 56.08 15 LEU B CA 1
ATOM 1050 C C . LEU B 1 15 ? 41.335 30.803 5.065 1.00 54.52 15 LEU B C 1
ATOM 1051 O O . LEU B 1 15 ? 42.341 30.151 4.787 1.00 53.29 15 LEU B O 1
ATOM 1056 N N . SER B 1 16 ? 41.128 32.044 4.636 1.00 55.70 16 SER B N 1
ATOM 1057 C CA . SER B 1 16 ? 42.084 32.727 3.772 1.00 58.93 16 SER B CA 1
ATOM 1058 C C . SER B 1 16 ? 42.155 31.997 2.438 1.00 57.30 16 SER B C 1
ATOM 1059 O O . SER B 1 16 ? 43.212 31.918 1.812 1.00 61.32 16 SER B O 1
ATOM 1062 N N . LEU B 1 17 ? 41.018 31.455 2.014 1.00 55.40 17 LEU B N 1
ATOM 1063 C CA . LEU B 1 17 ? 40.940 30.733 0.753 1.00 56.76 17 LEU B CA 1
ATOM 1064 C C . LEU B 1 17 ? 40.177 31.555 -0.278 1.00 55.11 17 LEU B C 1
ATOM 1065 O O . LEU B 1 17 ? 39.270 32.314 0.065 1.00 57.31 17 LEU B O 1
ATOM 1070 N N . SER B 1 18 ? 40.554 31.403 -1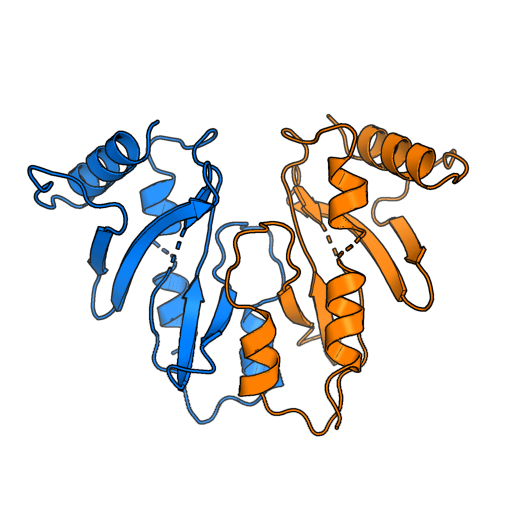.542 1.00 56.39 18 SER B N 1
ATOM 1071 C CA . SER B 1 18 ? 39.908 32.131 -2.624 1.00 58.03 18 SER B CA 1
ATOM 1072 C C . SER B 1 18 ? 38.534 31.539 -2.920 1.00 60.06 18 SER B C 1
ATOM 1073 O O . SER B 1 18 ? 38.399 30.331 -3.123 1.00 58.77 18 SER B O 1
ATOM 1076 N N . ILE B 1 19 ? 37.519 32.397 -2.936 1.00 57.26 19 ILE B N 1
ATOM 1077 C CA . ILE B 1 19 ? 36.150 31.969 -3.202 1.00 60.21 19 ILE B CA 1
ATOM 1078 C C . ILE B 1 19 ? 36.023 31.347 -4.592 1.00 60.00 19 ILE B C 1
ATOM 1079 O O . ILE B 1 19 ? 36.173 32.029 -5.605 1.00 59.35 19 ILE B O 1
ATOM 1084 N N . PRO B 1 20 ? 35.748 30.034 -4.655 1.00 62.45 20 PRO B N 1
ATOM 1085 C CA . PRO B 1 20 ? 35.601 29.321 -5.929 1.00 61.40 20 PRO B CA 1
ATOM 1086 C C . PRO B 1 20 ? 34.468 29.896 -6.777 1.00 59.17 20 PRO B C 1
ATOM 1087 O O . PRO B 1 20 ? 33.374 30.147 -6.272 1.00 59.93 20 PRO B O 1
ATOM 1091 N N . ASP B 1 21 ? 34.732 30.102 -8.064 1.00 58.23 21 ASP B N 1
ATOM 1092 C CA . ASP B 1 21 ? 33.723 30.643 -8.966 1.00 59.19 21 ASP B CA 1
ATOM 1093 C C . ASP B 1 21 ? 32.535 29.690 -9.070 1.00 59.92 21 ASP B C 1
ATOM 1094 O O . ASP B 1 21 ? 31.405 30.113 -9.320 1.00 59.46 21 ASP B O 1
ATOM 1099 N N . THR B 1 22 ? 32.800 28.402 -8.875 1.00 56.74 22 THR B N 1
ATOM 1100 C CA . THR B 1 22 ? 31.756 27.385 -8.920 1.00 56.37 22 THR B CA 1
ATOM 1101 C C . THR B 1 22 ? 31.866 26.490 -7.686 1.00 55.03 22 THR B C 1
ATOM 1102 O O . THR B 1 22 ? 32.857 25.782 -7.502 1.00 54.56 22 THR B O 1
ATOM 1106 N N . ILE B 1 23 ? 30.843 26.536 -6.840 1.00 54.98 23 ILE B N 1
ATOM 1107 C CA . ILE B 1 23 ? 30.804 25.742 -5.615 1.00 50.50 23 ILE B CA 1
ATOM 1108 C C . ILE B 1 23 ? 30.149 24.385 -5.861 1.00 47.05 23 ILE B C 1
ATOM 1109 O O . ILE B 1 23 ? 28.937 24.296 -6.036 1.00 43.98 23 ILE B O 1
ATOM 1114 N N . GLU B 1 24 ? 30.960 23.331 -5.874 1.00 44.15 24 GLU B N 1
ATOM 1115 C CA . GLU B 1 24 ? 30.461 21.980 -6.108 1.00 44.47 24 GLU B CA 1
ATOM 1116 C C . GLU B 1 24 ? 29.628 21.470 -4.931 1.00 46.39 24 GLU B C 1
ATOM 1117 O O . GLU B 1 24 ? 29.760 21.958 -3.807 1.00 46.75 24 GLU B O 1
ATOM 1123 N N . PRO B 1 25 ? 28.759 20.473 -5.180 1.00 43.35 25 PRO B N 1
ATOM 1124 C CA . PRO B 1 25 ? 27.901 19.893 -4.142 1.00 40.64 25 PRO B CA 1
ATOM 1125 C C . PRO B 1 25 ? 28.701 19.345 -2.961 1.00 39.28 25 PRO B C 1
ATOM 1126 O O . PRO B 1 25 ? 28.274 19.450 -1.809 1.00 34.55 25 PRO B O 1
ATOM 1130 N N . VAL B 1 26 ? 29.850 18.745 -3.254 1.00 33.61 26 VAL B N 1
ATOM 1131 C CA . VAL B 1 26 ? 30.721 18.217 -2.211 1.00 32.27 26 VAL B CA 1
ATOM 1132 C C . VAL B 1 26 ? 32.061 18.921 -2.338 1.00 34.63 26 VAL B C 1
ATOM 1133 O O . VAL B 1 26 ? 32.837 18.653 -3.257 1.00 37.59 26 VAL B O 1
ATOM 1137 N N . ILE B 1 27 ? 32.316 19.835 -1.411 1.00 30.88 27 ILE B N 1
ATOM 1138 C CA . ILE B 1 27 ? 33.545 20.609 -1.397 1.00 34.31 27 ILE B CA 1
ATOM 1139 C C . ILE B 1 27 ? 34.630 19.946 -0.565 1.00 32.96 27 ILE B C 1
ATOM 1140 O O . ILE B 1 27 ? 34.363 19.395 0.504 1.00 30.42 27 ILE B O 1
ATOM 1145 N N . GLY B 1 28 ? 35.857 20.001 -1.068 1.00 33.46 28 GLY B N 1
ATOM 1146 C CA . GLY B 1 28 ? 36.972 19.417 -0.353 1.00 35.53 28 GLY B CA 1
ATOM 1147 C C . GLY B 1 28 ? 37.936 20.477 0.148 1.00 39.72 28 GLY B C 1
ATOM 1148 O O . GLY B 1 28 ? 38.334 21.372 -0.602 1.00 39.29 28 GLY B O 1
ATOM 1149 N N . VAL B 1 29 ? 38.294 20.387 1.425 1.00 29.88 29 VAL B N 1
ATOM 1150 C CA . VAL B 1 29 ? 39.236 21.315 2.039 1.00 34.47 29 VAL B CA 1
ATOM 1151 C C . VAL B 1 29 ? 40.263 20.501 2.818 1.00 38.75 29 VAL B C 1
ATOM 1152 O O . VAL B 1 29 ? 39.910 19.716 3.698 1.00 37.79 29 VAL B O 1
ATOM 1156 N N . LYS B 1 30 ? 41.536 20.688 2.490 1.00 33.26 30 LYS B N 1
ATOM 1157 C CA . LYS B 1 30 ? 42.603 19.954 3.156 1.00 34.03 30 LYS B CA 1
ATOM 1158 C C . LYS B 1 30 ? 43.148 20.739 4.347 1.00 39.46 30 LYS B C 1
ATOM 1159 O O . LYS B 1 30 ? 43.660 21.846 4.190 1.00 36.60 30 LYS B O 1
ATOM 1165 N N . VAL B 1 31 ? 43.013 20.162 5.538 1.00 35.79 31 VAL B N 1
ATOM 1166 C CA . VAL B 1 31 ? 43.502 20.772 6.769 1.00 39.46 31 VAL B CA 1
ATOM 1167 C C . VAL B 1 31 ? 44.600 19.850 7.270 1.00 42.81 31 VAL B C 1
ATOM 1168 O O . VAL B 1 31 ? 44.320 18.770 7.788 1.00 37.26 31 VAL B O 1
ATOM 1172 N N . GLY B 1 32 ? 45.850 20.266 7.111 1.00 45.46 32 GLY B N 1
ATOM 1173 C CA . GLY B 1 32 ? 46.937 19.414 7.544 1.00 40.33 32 GLY B CA 1
ATOM 1174 C C . GLY B 1 32 ? 46.926 18.171 6.680 1.00 38.38 32 GLY B C 1
ATOM 1175 O O . GLY B 1 32 ? 46.859 18.265 5.456 1.00 39.98 32 GLY B O 1
ATOM 1176 N N . GLU B 1 33 ? 46.972 17.000 7.303 1.00 34.93 33 GLU B N 1
ATOM 1177 C CA . GLU B 1 33 ? 46.969 15.757 6.544 1.00 35.22 33 GLU B CA 1
ATOM 1178 C C . GLU B 1 33 ? 45.554 15.238 6.329 1.00 29.13 33 GLU B C 1
ATOM 1179 O O . GLU B 1 33 ? 45.366 14.166 5.759 1.00 33.33 33 GLU B O 1
ATOM 1185 N N . PHE B 1 34 ? 44.560 16.008 6.764 1.00 31.57 34 PHE B N 1
ATOM 1186 C CA . PHE B 1 34 ? 43.169 15.577 6.650 1.00 31.63 34 PHE B CA 1
ATOM 1187 C C . PHE B 1 34 ? 42.343 16.203 5.528 1.00 26.04 34 PHE B C 1
ATOM 1188 O O . PHE B 1 34 ? 42.088 17.404 5.533 1.00 32.17 34 PHE B O 1
ATOM 1196 N N . ALA B 1 35 ? 41.923 15.378 4.576 1.00 27.04 35 ALA B N 1
ATOM 1197 C CA . ALA B 1 35 ? 41.089 15.850 3.482 1.00 29.22 35 ALA B CA 1
ATOM 1198 C C . ALA B 1 35 ? 39.661 15.847 4.028 1.00 31.64 35 ALA B C 1
ATOM 1199 O O . ALA B 1 35 ? 39.097 14.792 4.330 1.00 28.97 35 ALA B O 1
ATOM 1201 N N . CYS B 1 36 ? 39.090 17.033 4.174 1.00 24.36 36 CYS B N 1
ATOM 1202 C CA . CYS B 1 36 ? 37.740 17.152 4.690 1.00 26.85 36 CYS B CA 1
ATOM 1203 C C . CYS B 1 36 ? 36.763 17.493 3.580 1.00 28.06 36 CYS B C 1
ATOM 1204 O O . CYS B 1 36 ? 37.075 18.265 2.668 1.00 28.32 36 CYS B O 1
ATOM 1207 N N . HIS B 1 37 ? 35.580 16.898 3.657 1.00 22.10 37 HIS B N 1
ATOM 1208 C CA . HIS B 1 37 ? 34.556 17.120 2.652 1.00 22.51 37 HIS B CA 1
ATOM 1209 C C . HIS B 1 37 ? 33.348 17.780 3.286 1.00 25.97 37 HIS B C 1
ATOM 1210 O O . HIS B 1 37 ? 32.905 17.390 4.361 1.00 20.66 37 HIS B O 1
ATOM 1217 N N . ILE B 1 38 ? 32.838 18.804 2.614 1.00 23.98 38 ILE B N 1
ATOM 1218 C CA . ILE B 1 38 ? 31.710 19.566 3.113 1.00 22.78 38 ILE B CA 1
ATOM 1219 C C . ILE B 1 38 ? 30.561 19.488 2.123 1.00 26.00 38 ILE B C 1
ATOM 1220 O O . ILE B 1 38 ? 30.740 19.719 0.924 1.00 20.48 38 ILE B O 1
ATOM 1225 N N . THR B 1 39 ? 29.373 19.176 2.621 1.00 25.66 39 THR B N 1
ATOM 1226 C CA . THR B 1 39 ? 28.225 19.069 1.733 1.00 24.72 39 THR B CA 1
ATOM 1227 C C . THR B 1 39 ? 26.913 19.312 2.473 1.00 27.74 39 THR B C 1
ATOM 1228 O O . THR B 1 39 ? 26.888 19.389 3.698 1.00 21.84 39 THR B O 1
ATOM 1232 N N . GLU B 1 40 ? 25.825 19.454 1.723 1.00 28.46 40 GLU B N 1
ATOM 1233 C CA . GLU B 1 40 ? 24.511 19.671 2.330 1.00 24.32 40 GLU B CA 1
ATOM 1234 C C . GLU B 1 40 ? 23.781 18.331 2.351 1.00 27.18 40 GLU B C 1
ATOM 1235 O O . GLU B 1 40 ? 23.357 17.830 1.308 1.00 25.06 40 GLU B O 1
ATOM 1241 N N . HIS B 1 41 ? 23.645 17.747 3.540 1.00 27.85 41 HIS B N 1
ATOM 1242 C CA . HIS B 1 41 ? 22.991 16.454 3.673 1.00 21.91 41 HIS B CA 1
ATOM 1243 C C . HIS B 1 41 ? 22.485 16.222 5.108 1.00 30.09 41 HIS B C 1
ATOM 1244 O O . HIS B 1 41 ? 23.272 16.124 6.044 1.00 26.07 41 HIS B O 1
ATOM 1251 N N . PRO B 1 42 ? 21.154 16.156 5.297 1.00 27.88 42 PRO B N 1
ATOM 1252 C CA . PRO B 1 42 ? 20.136 16.298 4.252 1.00 32.31 42 PRO B CA 1
ATOM 1253 C C . PRO B 1 42 ? 19.970 17.777 3.938 1.00 26.08 42 PRO B C 1
ATOM 1254 O O . PRO B 1 42 ? 20.639 18.620 4.539 1.00 23.85 42 PRO B O 1
ATOM 1258 N N . VAL B 1 43 ? 19.081 18.101 3.004 1.00 29.99 43 VAL B N 1
ATOM 1259 C CA . VAL B 1 43 ? 18.844 19.500 2.675 1.00 28.23 43 VAL B CA 1
ATOM 1260 C C . VAL B 1 43 ? 18.635 20.266 3.984 1.00 29.83 43 VAL B C 1
ATOM 1261 O O . VAL B 1 43 ? 17.902 19.814 4.868 1.00 31.26 43 VAL B O 1
ATOM 1265 N N . GLY B 1 44 ? 19.309 21.405 4.121 1.00 22.58 44 GLY B N 1
ATOM 1266 C CA . GLY B 1 44 ? 19.173 22.208 5.323 1.00 25.85 44 GLY B CA 1
ATOM 1267 C C . GLY B 1 44 ? 20.200 21.933 6.408 1.00 29.41 44 GLY B C 1
ATOM 1268 O O . GLY B 1 44 ? 20.203 22.592 7.448 1.00 31.80 44 GLY B O 1
ATOM 1269 N N . GLN B 1 45 ? 21.075 20.959 6.177 1.00 26.68 45 GLN B N 1
ATOM 1270 C CA . GLN B 1 45 ? 22.099 20.616 7.159 1.00 21.60 45 GLN B CA 1
ATOM 1271 C C . GLN B 1 45 ? 23.475 20.628 6.508 1.00 20.68 45 GLN B C 1
ATOM 1272 O O . GLN B 1 45 ? 23.627 20.174 5.371 1.00 23.68 45 GLN B O 1
ATOM 1278 N N . ILE B 1 46 ? 24.465 21.152 7.224 1.00 20.02 46 ILE B N 1
ATOM 1279 C CA . ILE B 1 46 ? 25.828 21.166 6.715 1.00 23.80 46 ILE B CA 1
ATOM 1280 C C . ILE B 1 46 ? 26.568 19.990 7.343 1.00 18.84 46 ILE B C 1
ATOM 1281 O O . ILE B 1 46 ? 26.779 19.948 8.553 1.00 20.74 46 ILE B O 1
ATOM 1286 N N . LEU B 1 47 ? 26.949 19.041 6.501 1.00 18.77 47 LEU B N 1
ATOM 1287 C CA . LEU B 1 47 ? 27.659 17.848 6.930 1.00 15.89 47 LEU B CA 1
ATOM 1288 C C . LEU B 1 47 ? 29.128 17.958 6.541 1.00 18.08 47 LEU B C 1
ATOM 1289 O O . LEU B 1 47 ? 29.444 18.388 5.437 1.00 20.77 47 LEU B O 1
ATOM 1302 N N . PHE B 1 49 ? 32.820 15.621 6.745 1.00 20.95 49 PHE B N 1
ATOM 1303 C CA . PHE B 1 49 ? 33.358 14.310 7.070 1.00 19.04 49 PHE B CA 1
ATOM 1304 C C . PHE B 1 49 ? 34.762 14.103 6.516 1.00 22.81 49 PHE B C 1
ATOM 1305 O O . PHE B 1 49 ? 35.184 14.781 5.579 1.00 18.85 49 PHE B O 1
ATOM 1313 N N . THR B 1 50 ? 35.490 13.183 7.134 1.00 21.42 50 THR B N 1
ATOM 1314 C CA . THR B 1 50 ? 36.845 12.860 6.712 1.00 22.37 50 THR B CA 1
ATOM 1315 C C . THR B 1 50 ? 37.027 11.358 6.900 1.00 31.53 50 THR B C 1
ATOM 1316 O O . THR B 1 50 ? 36.240 10.717 7.599 1.00 26.81 50 THR B O 1
ATOM 1320 N N . LEU B 1 51 ? 38.040 10.794 6.250 1.00 23.02 51 LEU B N 1
ATOM 1321 C CA . LEU B 1 51 ? 38.318 9.364 6.357 1.00 32.68 51 LEU B CA 1
ATOM 1322 C C . LEU B 1 51 ? 39.591 9.218 7.176 1.00 37.53 51 LEU B C 1
ATOM 1323 O O . LEU B 1 51 ? 40.696 9.392 6.658 1.00 35.76 51 LEU B O 1
ATOM 1328 N N . PRO B 1 52 ? 39.451 8.894 8.471 1.00 36.00 52 PRO B N 1
ATOM 1329 C CA . PRO B 1 52 ? 40.596 8.734 9.368 1.00 39.63 52 PRO B CA 1
ATOM 1330 C C . PRO B 1 52 ? 41.303 7.389 9.274 1.00 43.53 52 PRO B C 1
ATOM 1331 O O . PRO B 1 52 ? 40.805 6.446 8.654 1.00 43.01 52 PRO B O 1
ATOM 1335 N N . SER B 1 53 ? 42.473 7.324 9.905 0.00 50.76 53 SER B N 1
ATOM 1336 C CA . SER B 1 53 ? 43.287 6.116 9.949 0.00 53.59 53 SER B CA 1
ATOM 1337 C C . SER B 1 53 ? 43.130 5.548 11.353 0.00 50.79 53 SER B C 1
ATOM 1338 O O . SER B 1 53 ? 43.510 6.191 12.332 0.00 50.06 53 SER B O 1
ATOM 1341 N N . LEU B 1 54 ? 42.565 4.350 11.457 1.00 50.78 54 LEU B N 1
ATOM 1342 C CA . LEU B 1 54 ? 42.362 3.736 12.761 1.00 51.82 54 LEU B CA 1
ATOM 1343 C C . LEU B 1 54 ? 43.386 2.654 13.075 1.00 55.62 54 LEU B C 1
ATOM 1344 O O . LEU B 1 54 ? 43.682 1.800 12.239 1.00 53.60 54 LEU B O 1
ATOM 1349 N N . ASP B 1 55 ? 43.929 2.706 14.287 1.00 51.32 55 ASP B N 1
ATOM 1350 C CA . ASP B 1 55 ? 44.907 1.722 14.728 1.00 57.31 55 ASP B CA 1
ATOM 1351 C C . ASP B 1 55 ? 44.208 0.368 14.771 1.00 57.72 55 ASP B C 1
ATOM 1352 O O . ASP B 1 55 ? 43.286 0.159 15.562 1.00 54.43 55 ASP B O 1
ATOM 1357 N N . ASN B 1 56 ? 44.645 -0.548 13.914 1.00 59.19 56 ASN B N 1
ATOM 1358 C CA . ASN B 1 56 ? 44.051 -1.878 13.842 1.00 61.54 56 ASN B CA 1
ATOM 1359 C C . ASN B 1 56 ? 44.034 -2.597 15.190 1.00 61.08 56 ASN B C 1
ATOM 1360 O O . ASN B 1 56 ? 43.359 -3.613 15.348 1.00 60.84 56 ASN B O 1
ATOM 1365 N N . ASN B 1 57 ? 44.768 -2.064 16.162 1.00 60.89 57 ASN B N 1
ATOM 1366 C CA . ASN B 1 57 ? 44.834 -2.676 17.486 1.00 62.72 57 ASN B CA 1
ATOM 1367 C C . ASN B 1 57 ? 43.828 -2.096 18.479 1.00 61.32 57 ASN B C 1
ATOM 1368 O O . ASN B 1 57 ? 43.820 -2.476 19.650 1.00 62.69 57 ASN B O 1
ATOM 1373 N N . ASP B 1 58 ? 42.983 -1.178 18.018 1.00 60.95 58 ASP B N 1
ATOM 1374 C CA . ASP B 1 58 ? 41.977 -0.574 18.889 1.00 55.50 58 ASP B CA 1
ATOM 1375 C C . ASP B 1 58 ? 40.704 -1.412 18.923 1.00 51.48 58 ASP B C 1
ATOM 1376 O O . ASP B 1 58 ? 40.184 -1.807 17.881 1.00 48.47 58 ASP B O 1
ATOM 1381 N N . GLU B 1 59 ? 40.208 -1.685 20.127 1.00 39.20 59 GLU B N 1
ATOM 1382 C CA . GLU B 1 59 ? 38.996 -2.474 20.280 1.00 40.75 59 GLU B CA 1
ATOM 1383 C C . GLU B 1 59 ? 37.760 -1.612 20.036 1.00 38.14 59 GLU B C 1
ATOM 1384 O O . GLU B 1 59 ? 37.822 -0.386 20.115 1.00 34.92 59 GLU B O 1
ATOM 1390 N N . LYS B 1 60 ? 36.640 -2.263 19.745 1.00 42.24 60 LYS B N 1
ATOM 1391 C CA . LYS B 1 60 ? 35.390 -1.564 19.472 1.00 44.36 60 LYS B CA 1
ATOM 1392 C C . LYS B 1 60 ? 34.955 -0.662 20.629 1.00 42.26 60 LYS B C 1
ATOM 1393 O O . LYS B 1 60 ? 34.402 0.414 20.403 1.00 37.68 60 LYS B O 1
ATOM 1399 N N . GLU B 1 61 ? 35.202 -1.097 21.864 1.00 34.93 61 GLU B N 1
ATOM 1400 C CA . GLU B 1 61 ? 34.823 -0.302 23.032 1.00 37.95 61 GLU B CA 1
ATOM 1401 C C . GLU B 1 61 ? 35.554 1.033 23.019 1.00 34.44 61 GLU B C 1
ATOM 1402 O O . GLU B 1 61 ? 34.969 2.080 23.303 1.00 30.26 61 GLU B O 1
ATOM 1408 N N . THR B 1 62 ? 36.842 0.989 22.697 1.00 31.37 62 THR B N 1
ATOM 1409 C CA . THR B 1 62 ? 37.654 2.195 22.651 1.00 32.09 62 THR B CA 1
ATOM 1410 C C . THR B 1 62 ? 37.191 3.127 21.536 1.00 26.95 62 THR B C 1
ATOM 1411 O O . THR B 1 62 ? 37.129 4.344 21.715 1.00 28.48 62 THR B O 1
ATOM 1415 N N . LEU B 1 63 ? 36.865 2.557 20.385 1.00 24.09 63 LEU B N 1
ATOM 1416 C CA . LEU B 1 63 ? 36.399 3.368 19.268 1.00 26.73 63 LEU B CA 1
ATOM 1417 C C . LEU B 1 63 ? 35.034 3.977 19.572 1.00 23.25 63 LEU B C 1
ATOM 1418 O O . LEU B 1 63 ? 34.790 5.150 19.282 1.00 27.65 63 LEU B O 1
ATOM 1423 N N . LEU B 1 64 ? 34.143 3.182 20.156 1.00 25.89 64 LEU B N 1
ATOM 1424 C CA . LEU B 1 64 ? 32.807 3.666 20.495 1.00 23.95 64 LEU B CA 1
ATOM 1425 C C . LEU B 1 64 ? 32.852 4.728 21.595 1.00 22.14 64 LEU B C 1
ATOM 1426 O O . LEU B 1 64 ? 31.963 5.576 21.678 1.00 20.96 64 LEU B O 1
ATOM 1431 N N . SER B 1 65 ? 33.888 4.699 22.430 1.00 20.44 65 SER B N 1
ATOM 1432 C CA . SER B 1 65 ? 34.012 5.696 23.500 1.00 20.60 65 SER B CA 1
ATOM 1433 C C . SER B 1 65 ? 34.179 7.105 22.936 1.00 20.55 65 SER B C 1
ATOM 1434 O O . SER B 1 65 ? 33.898 8.093 23.612 1.00 22.03 65 SER B O 1
ATOM 1437 N N . HIS B 1 66 ? 34.622 7.201 21.689 1.00 20.72 66 HIS B N 1
ATOM 1438 C CA . HIS B 1 66 ? 34.811 8.501 21.048 1.00 18.15 66 HIS B CA 1
ATOM 1439 C C . HIS B 1 66 ? 33.479 9.152 20.698 1.00 18.70 66 HIS B C 1
ATOM 1440 O O . HIS B 1 66 ? 33.422 10.347 20.419 1.00 22.87 66 HIS B O 1
ATOM 1447 N N . ASN B 1 67 ? 32.409 8.369 20.731 1.00 22.20 67 ASN B N 1
ATOM 1448 C CA . ASN B 1 67 ? 31.095 8.872 20.354 1.00 17.28 67 ASN B CA 1
ATOM 1449 C C . ASN B 1 67 ? 30.157 9.268 21.476 1.00 25.29 67 ASN B C 1
ATOM 1450 O O . ASN B 1 67 ? 28.998 9.579 21.221 1.00 20.27 67 ASN B O 1
ATOM 1455 N N . ILE B 1 68 ? 30.625 9.256 22.716 1.00 21.54 68 ILE B N 1
ATOM 1456 C CA . ILE B 1 68 ? 29.735 9.633 23.806 1.00 17.94 68 ILE B CA 1
ATOM 1457 C C . ILE B 1 68 ? 29.374 11.112 23.627 1.00 17.66 68 ILE B C 1
ATOM 1458 O O . ILE B 1 68 ? 30.190 11.905 23.139 1.00 21.43 68 ILE B O 1
ATOM 1463 N N . PHE B 1 69 ? 28.146 11.478 23.984 1.00 20.03 69 PHE B N 1
ATOM 1464 C CA . PHE B 1 69 ? 27.709 12.862 23.854 1.00 19.89 69 PHE B CA 1
ATOM 1465 C C . PHE B 1 69 ? 28.539 13.780 24.747 1.00 22.06 69 PHE B C 1
ATOM 1466 O O . PHE B 1 69 ? 29.055 13.356 25.784 1.00 19.14 69 PHE B O 1
ATOM 1474 N N . SER B 1 70 ? 28.681 15.033 24.333 1.00 16.96 70 SER B N 1
AT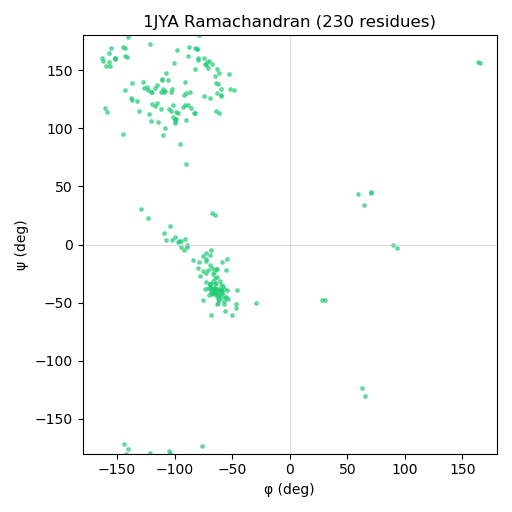OM 1475 C CA . SER B 1 70 ? 29.434 16.015 25.108 1.00 21.16 70 SER B CA 1
ATOM 1476 C C . SER B 1 70 ? 28.715 17.357 25.059 1.00 24.77 70 SER B C 1
ATOM 1477 O O . SER B 1 70 ? 27.680 17.497 24.400 1.00 22.18 70 SER B O 1
ATOM 1480 N N . GLN B 1 71 ? 29.272 18.345 25.755 1.00 22.27 71 GLN B N 1
ATOM 1481 C CA . GLN B 1 71 ? 28.693 19.685 25.777 1.00 23.86 71 GLN B CA 1
ATOM 1482 C C . GLN B 1 71 ? 28.906 20.408 24.440 1.00 27.60 71 GLN B C 1
ATOM 1483 O O . GLN B 1 71 ? 28.304 21.447 24.188 1.00 27.31 71 GLN B O 1
ATOM 1489 N N . ASP B 1 72 ? 29.767 19.860 23.586 1.00 25.46 72 ASP B N 1
ATOM 1490 C CA . ASP B 1 72 ? 30.017 20.458 22.275 1.00 29.14 72 ASP B CA 1
ATOM 1491 C C . ASP B 1 72 ? 29.231 19.656 21.235 1.00 29.28 72 ASP B C 1
ATOM 1492 O O . ASP B 1 72 ? 29.579 18.509 20.942 1.00 22.90 72 ASP B O 1
ATOM 1497 N N . ILE B 1 73 ? 28.177 20.251 20.677 1.00 25.63 73 ILE B N 1
ATOM 1498 C CA . ILE B 1 73 ? 27.355 19.542 19.702 1.00 23.18 73 ILE B CA 1
ATOM 1499 C C . ILE B 1 73 ? 28.057 19.287 18.373 1.00 25.08 73 ILE B C 1
ATOM 1500 O O . ILE B 1 73 ? 27.541 18.560 17.535 1.00 26.65 73 ILE B O 1
ATOM 1505 N N . LEU B 1 74 ? 29.234 19.876 18.189 1.00 20.45 74 LEU B N 1
ATOM 1506 C CA . LEU B 1 74 ? 29.993 19.678 16.961 1.00 22.99 74 LEU B CA 1
ATOM 1507 C C . LEU B 1 74 ? 31.049 18.578 17.098 1.00 25.25 74 LEU B C 1
ATOM 1508 O O . LEU B 1 74 ? 31.826 18.334 16.174 1.00 24.98 74 LEU B O 1
ATOM 1513 N N . LYS B 1 75 ? 31.096 17.923 18.254 1.00 19.96 75 LYS B N 1
ATOM 1514 C CA . LYS B 1 75 ? 32.054 16.843 18.447 1.00 20.98 75 LYS B CA 1
ATOM 1515 C C . LYS B 1 75 ? 31.710 15.808 17.365 1.00 23.91 75 LYS B C 1
ATOM 1516 O O . LYS B 1 75 ? 30.546 15.413 17.223 1.00 18.60 75 LYS B O 1
ATOM 1522 N N . PRO B 1 76 ? 32.708 15.366 16.576 1.00 16.08 76 PRO B N 1
ATOM 1523 C CA . PRO B 1 76 ? 32.434 14.386 15.516 1.00 14.41 76 PRO B CA 1
ATOM 1524 C C . PRO B 1 76 ? 32.135 12.964 15.963 1.00 20.83 76 PRO B C 1
ATOM 1525 O O . PRO B 1 76 ? 32.520 12.542 17.049 1.00 19.43 76 PRO B O 1
ATOM 1529 N N . ILE B 1 77 ? 31.451 12.234 15.085 1.00 19.18 77 ILE B N 1
ATOM 1530 C CA . ILE B 1 77 ? 31.038 10.859 15.327 1.00 20.21 77 ILE B CA 1
ATOM 1531 C C . ILE B 1 77 ? 31.856 9.899 14.468 1.00 20.69 77 ILE B C 1
ATOM 1532 O O . ILE B 1 77 ? 32.024 10.127 13.269 1.00 19.41 77 ILE B O 1
ATOM 1537 N N . LEU B 1 78 ? 32.375 8.839 15.083 1.00 13.37 78 LEU B N 1
ATOM 1538 C CA . LEU B 1 78 ? 33.131 7.837 14.341 1.00 18.01 78 LEU B CA 1
ATOM 1539 C C . LEU B 1 78 ? 32.140 6.775 13.875 1.00 20.70 78 LEU B C 1
ATOM 1540 O O . LEU B 1 78 ? 31.317 6.266 14.652 1.00 19.61 78 LEU B O 1
ATOM 1545 N N . SER B 1 79 ? 32.198 6.453 12.592 1.00 22.38 79 SER B N 1
ATOM 1546 C CA . SER B 1 79 ? 31.289 5.472 12.040 1.00 19.36 79 SER B CA 1
ATOM 1547 C C . SER B 1 79 ? 32.018 4.639 11.013 1.00 18.80 79 SER B C 1
ATOM 1548 O O . SER B 1 79 ? 33.215 4.835 10.769 1.00 20.03 79 SER B O 1
ATOM 1551 N N . TRP B 1 80 ? 31.297 3.697 10.423 1.00 24.65 80 TRP B N 1
ATOM 1552 C CA . TRP B 1 80 ? 31.898 2.854 9.409 1.00 31.60 80 TRP B CA 1
ATOM 1553 C C . TRP B 1 80 ? 31.095 2.938 8.130 1.00 35.13 80 TRP B C 1
ATOM 1554 O O . TRP B 1 80 ? 29.864 2.908 8.154 1.00 27.70 80 TRP B O 1
ATOM 1565 N N . ASP B 1 81 ? 31.811 3.070 7.019 1.00 39.75 81 ASP B N 1
ATOM 1566 C CA . ASP B 1 81 ? 31.192 3.127 5.709 1.00 52.00 81 ASP B CA 1
ATOM 1567 C C . ASP B 1 81 ? 31.153 1.660 5.295 1.00 53.46 81 ASP B C 1
ATOM 1568 O O . ASP B 1 81 ? 31.900 1.232 4.418 1.00 55.35 81 ASP B O 1
ATOM 1573 N N . GLU B 1 82 ? 30.303 0.898 5.982 1.00 63.52 82 GLU B N 1
ATOM 1574 C CA . GLU B 1 82 ? 30.128 -0.536 5.751 1.00 63.21 82 GLU B CA 1
ATOM 1575 C C . GLU B 1 82 ? 30.418 -0.890 4.304 1.00 70.07 82 GLU B C 1
ATOM 1576 O O . GLU B 1 82 ? 31.197 -1.800 4.012 1.00 71.52 82 GLU B O 1
ATOM 1582 N N . VAL B 1 83 ? 29.793 -0.152 3.398 0.00 70.25 83 VAL B N 1
ATOM 1583 C CA . VAL B 1 83 ? 29.978 -0.384 1.981 0.00 71.82 83 VAL B CA 1
ATOM 1584 C C . VAL B 1 83 ? 31.396 -0.011 1.540 0.00 70.41 83 VAL B C 1
ATOM 1585 O O . VAL B 1 83 ? 32.142 -0.866 1.069 0.00 71.46 83 VAL B O 1
ATOM 1589 N N . GLY B 1 84 ? 31.774 1.252 1.718 1.00 70.73 84 GLY B N 1
ATOM 1590 C CA . GLY B 1 84 ? 33.104 1.698 1.332 1.00 62.64 84 GLY B CA 1
ATOM 1591 C C . GLY B 1 84 ? 34.228 0.900 1.969 1.00 57.98 84 GLY B C 1
ATOM 1592 O O . GLY B 1 84 ? 35.349 0.874 1.458 1.00 57.38 84 GLY B O 1
ATOM 1593 N N . GLY B 1 85 ? 33.927 0.250 3.090 1.00 55.20 85 GLY B N 1
ATOM 1594 C CA . GLY B 1 85 ? 34.923 -0.546 3.783 1.00 46.08 85 GLY B CA 1
ATOM 1595 C C . GLY B 1 85 ? 35.994 0.290 4.453 1.00 50.06 85 GLY B C 1
ATOM 1596 O O . GLY B 1 85 ? 37.183 -0.024 4.369 1.00 46.42 85 GLY B O 1
ATOM 1597 N N . HIS B 1 86 ? 35.575 1.360 5.122 1.00 44.22 86 HIS B N 1
ATOM 1598 C CA . HIS B 1 86 ? 36.508 2.242 5.808 1.00 44.46 86 HIS B CA 1
ATOM 1599 C C . HIS B 1 86 ? 35.760 3.118 6.806 1.00 29.73 86 HIS B C 1
ATOM 1600 O O . HIS B 1 86 ? 34.544 3.300 6.703 1.00 22.31 86 HIS B O 1
ATOM 1607 N N . PRO B 1 87 ? 36.481 3.675 7.785 1.00 36.88 87 PRO B N 1
ATOM 1608 C CA . PRO B 1 87 ? 35.839 4.533 8.783 1.00 31.05 87 PRO B CA 1
ATOM 1609 C C . PRO B 1 87 ? 35.489 5.884 8.173 1.00 31.93 87 PRO B C 1
ATOM 1610 O O . PRO B 1 87 ? 36.105 6.310 7.188 1.00 23.92 87 PRO B O 1
ATOM 1614 N N . VAL B 1 88 ? 34.487 6.535 8.758 1.00 25.14 88 VAL B N 1
ATOM 1615 C CA . VAL B 1 88 ? 34.046 7.866 8.347 1.00 19.36 88 VAL B CA 1
ATOM 1616 C C . VAL B 1 88 ? 33.814 8.626 9.647 1.00 21.02 88 VAL B C 1
ATOM 1617 O O . VAL B 1 88 ? 33.077 8.159 10.515 1.00 20.02 88 VAL B O 1
ATOM 1621 N N . LEU B 1 89 ? 34.466 9.773 9.791 1.00 15.21 89 LEU B N 1
ATOM 1622 C CA . LEU B 1 89 ? 34.305 10.607 10.983 1.00 19.50 89 LEU B CA 1
ATOM 1623 C C . LEU B 1 89 ? 33.533 11.821 10.489 1.00 19.68 89 LEU B C 1
ATOM 1624 O O . LEU B 1 89 ? 33.906 12.411 9.475 1.00 17.64 89 LEU B O 1
ATOM 1629 N N . TRP B 1 90 ? 32.467 12.204 11.189 1.00 18.05 90 TRP B N 1
ATOM 1630 C CA . TRP B 1 90 ? 31.657 13.325 10.717 1.00 21.48 90 TRP B CA 1
ATOM 1631 C C . TRP B 1 90 ? 30.923 14.131 11.781 1.00 18.35 90 TRP B C 1
ATOM 1632 O O . TRP B 1 90 ? 30.708 13.666 12.902 1.00 15.57 90 TRP B O 1
ATOM 1643 N N . ASN B 1 91 ? 30.545 15.351 11.413 1.00 16.48 91 ASN B N 1
ATOM 1644 C CA . ASN B 1 91 ? 29.732 16.192 12.280 1.00 20.36 91 ASN B CA 1
ATOM 1645 C C . ASN B 1 91 ? 28.753 16.973 11.397 1.00 17.33 91 ASN B C 1
ATOM 1646 O O . ASN B 1 91 ? 28.867 16.972 10.160 1.00 18.40 91 ASN B O 1
ATOM 1651 N N . ARG B 1 92 ? 27.900 17.506 12.339 1.00 18.09 92 ARG B N 1
ATOM 1652 C CA . ARG B 1 92 ? 26.805 18.143 11.629 1.00 20.28 92 ARG B CA 1
ATOM 1653 C C . ARG B 1 92 ? 26.141 19.216 12.467 1.00 21.44 92 ARG B C 1
ATOM 1654 O O . ARG B 1 92 ? 26.203 19.177 13.690 1.00 20.48 92 ARG B O 1
ATOM 1662 N N . GLN B 1 93 ? 25.450 20.337 11.414 1.00 24.25 93 GLN B N 1
ATOM 1663 C CA . GLN B 1 93 ? 24.678 21.366 12.111 1.00 20.20 93 GLN B CA 1
ATOM 1664 C C . GLN B 1 93 ? 23.739 22.053 11.124 1.00 27.74 93 GLN B C 1
ATOM 1665 O O . GLN B 1 93 ? 23.962 22.015 9.911 1.00 25.31 93 GLN B O 1
ATOM 1671 N N . PRO B 1 94 ? 22.663 22.678 11.633 1.00 26.54 94 PRO B N 1
ATOM 1672 C CA . PRO B 1 94 ? 21.673 23.374 10.811 1.00 30.54 94 PRO B CA 1
ATOM 1673 C C . PRO B 1 94 ? 22.245 24.549 10.030 1.00 23.70 94 PRO B C 1
ATOM 1674 O O . PRO B 1 94 ? 23.041 25.329 10.550 1.00 29.93 94 PRO B O 1
ATOM 1678 N N . LEU B 1 95 ? 21.816 24.664 8.783 1.00 24.57 95 LEU B N 1
ATOM 1679 C CA . LEU B 1 95 ? 22.261 25.732 7.909 1.00 38.81 95 LEU B CA 1
ATOM 1680 C C . LEU B 1 95 ? 21.582 27.044 8.305 1.00 41.06 95 LEU B C 1
ATOM 1681 O O . LEU B 1 95 ? 22.095 28.124 8.022 1.00 44.71 95 LEU B O 1
ATOM 1686 N N . ASN B 1 96 ? 20.439 26.941 8.982 1.00 46.07 96 ASN B N 1
ATOM 1687 C CA . ASN B 1 96 ? 19.677 28.120 9.391 1.00 44.89 96 ASN B CA 1
ATOM 1688 C C . ASN B 1 96 ? 20.026 28.727 10.747 1.00 48.33 96 ASN B C 1
ATOM 1689 O O . ASN B 1 96 ? 19.415 29.717 11.146 1.00 56.63 96 ASN B O 1
ATOM 1694 N N . SER B 1 97 ? 20.986 28.152 11.463 1.00 42.42 97 SER B N 1
ATOM 1695 C CA . SER B 1 97 ? 21.348 28.700 12.770 1.00 46.68 97 SER B CA 1
ATOM 1696 C C . SER B 1 97 ? 22.848 28.918 12.916 1.00 44.15 97 SER B C 1
ATOM 1697 O O . SER B 1 97 ? 23.397 28.837 14.015 1.00 52.02 97 SER B O 1
ATOM 1700 N N . LEU B 1 98 ? 23.504 29.206 11.798 1.00 47.94 98 LEU B N 1
ATOM 1701 C CA . LEU B 1 98 ? 24.943 29.435 11.775 1.00 45.34 98 LEU B CA 1
ATOM 1702 C C . LEU B 1 98 ? 25.321 30.860 12.170 1.00 49.97 98 LEU B C 1
ATOM 1703 O O . LEU B 1 98 ? 24.553 31.798 11.963 1.00 51.64 98 LEU B O 1
ATOM 1708 N N . ASP B 1 99 ? 26.512 31.009 12.741 1.00 58.27 99 ASP B N 1
ATOM 1709 C CA . ASP B 1 99 ? 27.026 32.315 13.129 1.00 60.52 99 ASP B CA 1
ATOM 1710 C C . ASP B 1 99 ? 28.334 32.499 12.368 1.00 61.44 99 ASP B C 1
ATOM 1711 O O . ASP B 1 99 ? 28.810 31.573 11.710 1.00 64.27 99 ASP B O 1
ATOM 1716 N N . ASN B 1 100 ? 28.910 33.691 12.455 1.00 60.82 100 ASN B N 1
ATOM 1717 C CA . ASN B 1 100 ? 30.156 33.994 11.761 1.00 57.97 100 ASN B CA 1
ATOM 1718 C C . ASN B 1 100 ? 31.220 32.908 11.901 1.00 54.59 100 ASN B C 1
ATOM 1719 O O . ASN B 1 100 ? 31.929 32.603 10.943 1.00 54.54 100 ASN B O 1
ATOM 1724 N N . ASN B 1 101 ? 31.324 32.317 13.088 1.00 49.42 101 ASN B N 1
ATOM 1725 C CA . ASN B 1 101 ? 32.324 31.281 13.339 1.00 50.43 101 ASN B CA 1
ATOM 1726 C C . ASN B 1 101 ? 31.796 29.843 13.329 1.00 43.95 101 ASN B C 1
ATOM 1727 O O . ASN B 1 101 ? 32.550 28.908 13.590 1.00 50.27 101 ASN B O 1
ATOM 1732 N N . SER B 1 102 ? 30.514 29.669 13.020 1.00 48.70 102 SER B N 1
ATOM 1733 C CA . SER B 1 102 ? 29.895 28.342 12.993 1.00 44.78 102 SER B CA 1
ATOM 1734 C C . SER B 1 102 ? 30.646 27.286 12.189 1.00 39.80 102 SER B C 1
ATOM 1735 O O . SER B 1 102 ? 31.056 26.259 12.732 1.00 37.87 102 SER B O 1
ATOM 1738 N N . LEU B 1 103 ? 30.813 27.530 10.894 1.00 32.74 103 LEU B N 1
ATOM 1739 C CA . LEU B 1 103 ? 31.490 26.573 10.027 1.00 35.00 103 LEU B CA 1
ATOM 1740 C C . LEU B 1 103 ? 32.957 26.328 10.371 1.00 37.85 103 LEU B C 1
ATOM 1741 O O . LEU B 1 103 ? 33.438 25.197 10.279 1.00 28.95 103 LEU B O 1
ATOM 1746 N N . TYR B 1 104 ? 33.672 27.376 10.768 1.00 35.77 104 TYR B N 1
ATOM 1747 C CA . TYR B 1 104 ? 35.081 27.215 11.108 1.00 35.46 104 TYR B CA 1
ATOM 1748 C C . TYR B 1 104 ? 35.221 26.276 12.300 1.00 33.60 104 TYR B C 1
ATOM 1749 O O . TYR B 1 104 ? 36.042 25.358 12.280 1.00 31.15 104 TYR B O 1
ATOM 1758 N N . THR B 1 105 ? 34.412 26.508 13.332 1.00 30.34 105 THR B N 1
ATOM 1759 C CA . THR B 1 105 ? 34.444 25.686 14.534 1.00 35.05 105 THR B CA 1
ATOM 1760 C C . THR B 1 105 ? 34.108 24.233 14.200 1.00 32.33 105 THR B C 1
ATOM 1761 O O . THR B 1 105 ? 34.716 23.311 14.741 1.00 33.67 105 THR B O 1
ATOM 1765 N N . GLN B 1 106 ? 33.137 24.033 13.311 1.00 30.17 106 GLN B N 1
ATOM 1766 C CA . GLN B 1 106 ? 32.743 22.682 12.923 1.00 27.75 106 GLN B CA 1
ATOM 1767 C C . GLN B 1 106 ? 33.928 21.985 12.280 1.00 23.18 106 GLN B C 1
ATOM 1768 O O . GLN B 1 106 ? 34.246 20.852 12.621 1.00 22.42 106 GLN B O 1
ATOM 1774 N N . LEU B 1 107 ? 34.585 22.667 11.344 1.00 23.63 107 LEU B N 1
ATOM 1775 C CA . LEU B 1 107 ? 35.738 22.088 10.664 1.00 26.43 107 LEU B CA 1
ATOM 1776 C C . LEU B 1 107 ? 36.871 21.847 11.656 1.00 26.33 107 LEU B C 1
ATOM 1777 O O . LEU B 1 107 ? 37.571 20.840 11.576 1.00 26.48 107 LEU B O 1
ATOM 1782 N N . GLU B 1 108 ? 37.042 22.765 12.602 1.00 28.49 108 GLU B N 1
ATOM 1783 C CA . GLU B 1 108 ? 38.094 22.621 13.598 1.00 30.81 108 GLU B CA 1
ATOM 1784 C C . GLU B 1 108 ? 37.817 21.446 14.536 1.00 25.89 108 GLU B C 1
ATOM 1785 O O . GLU B 1 108 ? 38.731 20.715 14.903 1.00 25.57 108 GLU B O 1
ATOM 1799 N N . LEU B 1 110 ? 36.110 18.819 13.794 1.00 22.16 110 LEU B N 1
ATOM 1800 C CA . LEU B 1 110 ? 36.232 17.597 13.004 1.00 19.84 110 LEU B CA 1
ATOM 1801 C C . LEU B 1 110 ? 37.693 17.148 12.952 1.00 26.00 110 LEU B C 1
ATOM 1802 O O . LEU B 1 110 ? 37.998 15.983 13.190 1.00 24.10 110 LEU B O 1
ATOM 1807 N N . VAL B 1 111 ? 38.598 18.075 12.650 1.00 27.68 111 VAL B N 1
ATOM 1808 C CA . VAL B 1 111 ? 40.019 17.735 12.569 1.00 30.29 111 VAL B CA 1
ATOM 1809 C C . VAL B 1 111 ? 40.556 17.321 13.939 1.00 30.50 111 VAL B C 1
ATOM 1810 O O . VAL B 1 111 ? 41.356 16.394 14.051 1.00 34.17 111 VAL B O 1
ATOM 1814 N N . GLN B 1 112 ? 40.107 18.021 14.974 1.00 26.09 112 GLN B N 1
ATOM 1815 C CA . GLN B 1 112 ? 40.517 17.726 16.341 1.00 32.43 112 GLN B CA 1
ATOM 1816 C C . GLN B 1 112 ? 40.120 16.291 16.681 1.00 30.43 112 GLN B C 1
ATOM 1817 O O . GLN B 1 112 ? 40.865 15.568 17.339 1.00 26.78 112 GLN B O 1
ATOM 1823 N N . GLY B 1 113 ? 38.940 15.882 16.222 1.00 23.45 113 GLY B N 1
ATOM 1824 C CA . GLY B 1 113 ? 38.488 14.527 16.479 1.00 27.26 113 GLY B CA 1
ATOM 1825 C C . GLY B 1 113 ? 39.325 13.536 15.689 1.00 29.51 113 GLY B C 1
ATOM 1826 O O . GLY B 1 113 ? 39.580 12.422 16.143 1.00 30.52 113 GLY B O 1
ATOM 1827 N N . ALA B 1 114 ? 39.758 13.937 14.499 1.00 23.28 114 ALA B N 1
ATOM 1828 C CA . ALA B 1 114 ? 40.574 13.057 13.667 1.00 24.84 114 ALA B CA 1
ATOM 1829 C C . ALA B 1 114 ? 41.952 12.863 14.298 1.00 25.70 114 ALA B C 1
ATOM 1830 O O . ALA B 1 114 ? 42.549 11.792 14.191 1.00 32.24 114 ALA B O 1
ATOM 1832 N N . GLU B 1 115 ? 42.452 13.901 14.959 1.00 32.86 115 GLU B N 1
ATOM 1833 C CA . GLU B 1 115 ? 43.757 13.827 15.602 1.00 40.43 115 GLU B CA 1
ATOM 1834 C C . GLU B 1 115 ? 43.724 12.929 16.836 1.00 38.84 115 GLU B C 1
ATOM 1835 O O . GLU B 1 115 ? 44.680 12.202 17.103 1.00 40.74 115 GLU B O 1
ATOM 1841 N N . ARG B 1 116 ? 42.623 12.972 17.583 1.00 40.60 116 ARG B N 1
ATOM 1842 C CA . ARG B 1 116 ? 42.479 12.147 18.781 1.00 39.00 116 ARG B CA 1
ATOM 1843 C C . ARG B 1 116 ? 42.540 10.674 18.404 1.00 37.14 116 ARG B C 1
ATOM 1844 O O . ARG B 1 116 ? 43.097 9.853 19.133 1.00 37.69 116 ARG B O 1
ATOM 1852 N N . LEU B 1 117 ? 41.943 10.340 17.266 1.00 34.47 117 LEU B N 1
ATOM 1853 C CA . LEU B 1 117 ? 41.924 8.962 16.794 1.00 35.52 117 LEU B CA 1
ATOM 1854 C C . LEU B 1 117 ? 43.317 8.444 16.457 1.00 38.82 1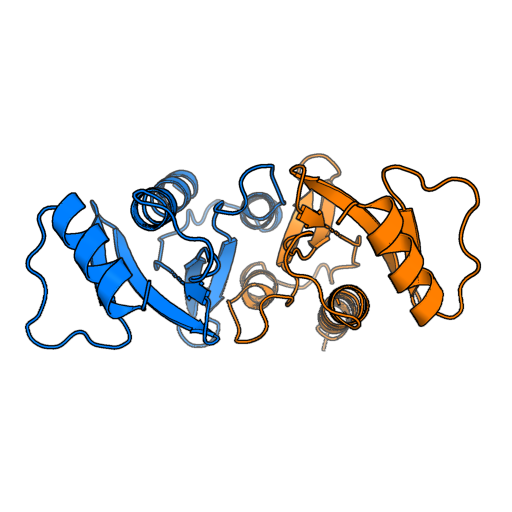17 LEU B C 1
ATOM 1855 O O . LEU B 1 117 ? 43.591 7.255 16.605 1.00 40.45 117 LEU B O 1
ATOM 1860 N N . GLN B 1 118 ? 44.180 9.099 15.940 1.00 42.79 118 GLN B N 1
ATOM 1861 C CA . GLN B 1 118 ? 45.620 8.822 15.836 1.00 51.02 118 GLN B CA 1
ATOM 1862 C C . GLN B 1 118 ? 46.531 9.009 17.052 1.00 54.43 118 GLN B C 1
ATOM 1863 O O . GLN B 1 118 ? 47.688 8.576 17.051 1.00 57.68 118 GLN B O 1
ATOM 1869 N N . THR B 1 119 ? 46.003 9.615 18.107 1.00 57.32 119 THR B N 1
ATOM 1870 C CA . THR B 1 119 ? 46.709 9.762 19.370 1.00 60.31 119 THR B CA 1
ATOM 1871 C C . TH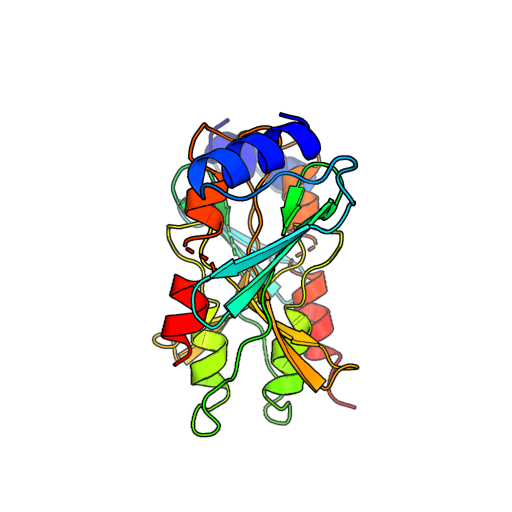R B 1 119 ? 46.566 8.513 20.223 1.00 65.23 119 THR B C 1
ATOM 1872 O O . THR B 1 119 ? 47.316 8.383 21.258 1.00 70.35 119 THR B O 1
ATOM 1876 N N . SER B 1 120 ? 45.683 7.620 19.916 1.00 70.89 120 SER B N 1
ATOM 1877 C CA . SER B 1 120 ? 45.481 6.397 20.699 1.00 72.71 120 SER B CA 1
ATOM 1878 C C . SER B 1 120 ? 46.296 5.288 20.032 1.00 75.37 120 SER B C 1
ATOM 1879 O O . SER B 1 120 ? 46.033 4.916 18.880 1.00 78.94 120 SER B O 1
ATOM 1882 N N . SER B 1 121 ? 47.412 4.948 20.143 1.00 75.89 121 SER B N 1
ATOM 1883 C CA . SER B 1 121 ? 48.308 3.807 20.334 1.00 76.57 121 SER B CA 1
ATOM 1884 C C . SER B 1 121 ? 49.520 4.156 21.190 1.00 75.09 121 SER B C 1
ATOM 1885 O O . SER B 1 121 ? 50.263 5.109 20.864 1.00 74.91 121 SER B O 1
ATOM 1888 N N . LEU B 1 122 ? 49.411 3.930 22.178 1.00 76.43 122 LEU B N 1
ATOM 1889 C CA . LEU B 1 122 ? 50.431 3.821 23.213 1.00 77.13 122 LEU B CA 1
ATOM 1890 C C . LEU B 1 122 ? 49.797 3.581 24.581 1.00 77.56 122 LEU B C 1
ATOM 1891 O O . LEU B 1 122 ? 50.101 4.349 25.518 1.00 78.80 122 LEU B O 1
#

InterPro domains:
  IPR005416 Type III secretion chaperone SycE [PIRSF011271] (1-120)
  IPR005416 Type III secretion chaperone SycE [PR01596] (4-27)
  IPR005416 Type III secretion chaperone SycE [PR01596] (29-50)
  IPR005416 Type III secretion chaperone SycE [PR01596] (62-78)
  IPR005416 Type III secretion chaperone SycE [PR01596] (81-99)
  IPR005416 Type III secretion chaperone SycE [PR01596] (99-117)
  IPR010261 Tir chaperone protein (CesT) family [PF05932] (6-118)

Solvent-accessible surface area: 12133 Å² total

GO terms:
  GO:0005515 protein binding (F, IPI)